Protein AF-0000000085035186 (afdb_homodimer)

Secondary structure (DSSP, 8-state):
----S-------BGGGTSB-SPPEEETTSBHHHHHHHHHHHT-SEEEEE-TTS-EEEEEEHHHHHHHHHTT-TTS--BGGGTSEES---B-TTSBHHHHHHHHHHHT-SEEEEE-TTS-EEEEEEHHHHHHHHHHHHHHHHT--/------------BGGGTSB-SPPEEETTSBHHHHHHHHHHHT-SEEEEE-TTS-EEEEEEHHHHHHHHHTT-TTS--BGGGTSEES---B-TTSBHHHHHHHHHHHT-SEEEEE-TTS-EEEEEEHHHHHHHHHHHHHHHHT--

Organism: Korarchaeum cryptofilum (strain OPF8) (NCBI:txid374847)

pLDDT: mean 90.48, std 15.94, range [28.56, 98.94]

Structure (mmCIF, N/CA/C/O backbone):
data_AF-0000000085035186-model_v1
#
loop_
_entity.id
_entity.type
_entity.pdbx_description
1 polymer 'Signal-transduction protein with CBS domains'
#
loop_
_atom_site.group_PDB
_atom_site.id
_atom_site.type_symbol
_atom_site.label_atom_id
_atom_site.label_alt_id
_atom_site.label_comp_id
_atom_site.label_asym_id
_atom_site.label_entity_id
_atom_site.label_seq_id
_atom_site.pdbx_PDB_ins_code
_atom_site.Cartn_x
_atom_site.Cartn_y
_atom_site.Cartn_z
_atom_site.occupancy
_atom_site.B_iso_or_equiv
_atom_site.auth_seq_id
_atom_site.auth_comp_id
_atom_site.auth_asym_id
_atom_site.auth_atom_id
_atom_site.pdbx_PDB_model_num
ATOM 1 N N . MET A 1 1 ? 17.938 39.938 29.812 1 28.88 1 MET A N 1
ATOM 2 C CA . MET A 1 1 ? 18.422 39.469 28.516 1 28.88 1 MET A CA 1
ATOM 3 C C . MET A 1 1 ? 17.531 38.344 27.969 1 28.88 1 MET A C 1
ATOM 5 O O . MET A 1 1 ? 17.391 37.312 28.609 1 28.88 1 MET A O 1
ATOM 9 N N . ALA A 1 2 ? 16.375 38.562 27.297 1 31.67 2 ALA A N 1
ATOM 10 C CA . ALA A 1 2 ? 15.133 37.875 26.922 1 31.67 2 ALA A CA 1
ATOM 11 C C . ALA A 1 2 ? 15.398 36.719 25.984 1 31.67 2 ALA A C 1
ATOM 13 O O . ALA A 1 2 ? 15.789 36.906 24.828 1 31.67 2 ALA A O 1
ATOM 14 N N . PHE A 1 3 ? 16.062 35.562 26.438 1 36.62 3 PHE A N 1
ATOM 15 C CA . PHE A 1 3 ? 16.297 34.25 25.844 1 36.62 3 PHE A CA 1
ATOM 16 C C . PHE A 1 3 ? 15.055 33.781 25.078 1 36.62 3 PHE A C 1
ATOM 18 O O . PHE A 1 3 ? 14.227 33.031 25.625 1 36.62 3 PHE A O 1
ATOM 25 N N . ALA A 1 4 ? 14.242 34.625 24.578 1 32.56 4 ALA A N 1
ATOM 26 C CA . ALA A 1 4 ? 12.969 34.469 23.891 1 32.56 4 ALA A CA 1
ATOM 27 C C . ALA A 1 4 ? 13 33.281 22.922 1 32.56 4 ALA A C 1
ATOM 29 O O . ALA A 1 4 ? 11.961 32.688 22.641 1 32.56 4 ALA A O 1
ATOM 30 N N . LYS A 1 5 ? 13.945 33.25 21.969 1 39 5 LYS A N 1
ATOM 31 C CA . LYS A 1 5 ? 13.406 32.844 20.672 1 39 5 LYS A CA 1
ATOM 32 C C . LYS A 1 5 ? 12.695 31.516 20.766 1 39 5 LYS A C 1
ATOM 34 O O . LYS A 1 5 ? 11.523 31.391 20.422 1 39 5 LYS A O 1
ATOM 39 N N . LYS A 1 6 ? 13.219 30.391 19.656 1 42.09 6 LYS A N 1
ATOM 40 C CA . LYS A 1 6 ? 13.297 29.406 18.594 1 42.09 6 LYS A CA 1
ATOM 41 C C . LYS A 1 6 ? 13.219 27.984 19.141 1 42.09 6 LYS A C 1
ATOM 43 O O . LYS A 1 6 ? 14.25 27.359 19.406 1 42.09 6 LYS A O 1
ATOM 48 N N . LYS A 1 7 ? 12.672 27.547 19.969 1 43.38 7 LYS A N 1
ATOM 49 C CA . LYS A 1 7 ? 12.617 26.125 20.328 1 43.38 7 LYS A CA 1
ATOM 50 C C . LYS A 1 7 ? 12.516 25.25 19.094 1 43.38 7 LYS A C 1
ATOM 52 O O . LYS A 1 7 ? 11.414 25 18.578 1 43.38 7 LYS A O 1
ATOM 57 N N . ARG A 1 8 ? 13.445 25.172 18.031 1 46.75 8 ARG A N 1
ATOM 58 C CA . ARG A 1 8 ? 13.703 24.484 16.766 1 46.75 8 ARG A CA 1
ATOM 59 C C . ARG A 1 8 ? 13.5 22.984 16.906 1 46.75 8 ARG A C 1
ATOM 61 O O . ARG A 1 8 ? 14.391 22.281 17.391 1 46.75 8 ARG A O 1
ATOM 68 N N . GLU A 1 9 ? 12.477 22.484 17.5 1 51.81 9 GLU A N 1
ATOM 69 C CA . GLU A 1 9 ? 12.227 21.047 17.609 1 51.81 9 GLU A CA 1
ATOM 70 C C . GLU A 1 9 ? 12.797 20.297 16.406 1 51.81 9 GLU A C 1
ATOM 72 O O . GLU A 1 9 ? 12.672 20.75 15.266 1 51.81 9 GLU A O 1
ATOM 77 N N . LEU A 1 10 ? 14.094 19.734 16.656 1 57.22 10 LEU A N 1
ATOM 78 C CA . LEU A 1 10 ? 14.75 18.906 15.648 1 57.22 10 LEU A CA 1
ATOM 79 C C . LEU A 1 10 ? 13.719 18.219 14.758 1 57.22 10 LEU A C 1
ATOM 81 O O . LEU A 1 10 ? 12.805 17.562 15.258 1 57.22 10 LEU A O 1
ATOM 85 N N . PRO A 1 11 ? 13.734 18.703 13.461 1 75.5 11 PRO A N 1
ATOM 86 C CA . PRO A 1 11 ? 12.805 18.062 12.531 1 75.5 11 PRO A CA 1
ATOM 87 C C . PRO A 1 11 ? 12.781 16.547 12.68 1 75.5 11 PRO A C 1
ATOM 89 O O . PRO A 1 11 ? 13.805 15.938 13 1 75.5 11 PRO A O 1
ATOM 92 N N . LEU A 1 12 ? 11.68 15.898 12.922 1 87.88 12 LEU A N 1
ATOM 93 C CA . LEU A 1 12 ? 11.523 14.445 12.898 1 87.88 12 LEU A CA 1
ATOM 94 C C . LEU A 1 12 ? 12.328 13.836 11.758 1 87.88 12 LEU A C 1
ATOM 96 O O . LEU A 1 12 ? 12.289 14.328 10.625 1 87.88 12 LEU A O 1
ATOM 100 N N . ARG A 1 13 ? 13.266 12.969 12.164 1 94.31 13 ARG A N 1
ATOM 101 C CA . ARG A 1 13 ? 14.109 12.32 11.164 1 94.31 13 ARG A CA 1
ATOM 102 C C . ARG A 1 13 ? 13.539 10.961 10.766 1 94.31 13 ARG A C 1
ATOM 104 O O . ARG A 1 13 ? 12.703 10.398 11.477 1 94.31 13 ARG A O 1
ATOM 111 N N . VAL A 1 14 ? 14.055 10.422 9.625 1 96.94 14 VAL A N 1
ATOM 112 C CA . VAL A 1 14 ? 13.625 9.141 9.078 1 96.94 14 VAL A CA 1
ATOM 113 C C . VAL A 1 14 ? 13.852 8.039 10.109 1 96.94 14 VAL A C 1
ATOM 115 O O . VAL A 1 14 ? 12.977 7.207 10.344 1 96.94 14 VAL A O 1
ATOM 118 N N . GLU A 1 15 ? 14.945 8.117 10.789 1 96.75 15 GLU A N 1
ATOM 119 C CA . GLU A 1 15 ? 15.281 7.062 11.742 1 96.75 15 GLU A CA 1
ATOM 120 C C . GLU A 1 15 ? 14.328 7.062 12.938 1 96.75 15 GLU A C 1
ATOM 122 O O . GLU A 1 15 ? 14.219 6.066 13.648 1 96.75 15 GLU A O 1
ATOM 127 N N . ASP A 1 16 ? 13.641 8.195 13.18 1 93.88 16 ASP A N 1
ATOM 128 C CA . ASP A 1 16 ? 12.711 8.305 14.297 1 93.88 16 ASP A CA 1
ATOM 129 C C . ASP A 1 16 ? 11.414 7.555 14 1 93.88 16 ASP A C 1
ATOM 131 O O . ASP A 1 16 ? 10.641 7.254 14.914 1 93.88 16 ASP A O 1
ATOM 135 N N . VAL A 1 17 ? 11.164 7.203 12.648 1 94.38 17 VAL A N 1
ATOM 136 C CA . VAL A 1 17 ? 9.82 6.75 12.289 1 94.38 17 VAL A CA 1
ATOM 137 C C . VAL A 1 17 ? 9.914 5.461 11.477 1 94.38 17 VAL A C 1
ATOM 139 O O . VAL A 1 17 ? 8.945 4.699 11.391 1 94.38 17 VAL A O 1
ATOM 142 N N . MET A 1 18 ? 11.039 5.207 10.898 1 96.75 18 MET A N 1
ATOM 143 C CA . MET A 1 18 ? 11.188 4.082 9.977 1 96.75 18 MET A CA 1
ATOM 144 C C . MET A 1 18 ? 10.977 2.758 10.703 1 96.75 18 MET A C 1
ATOM 146 O O . MET A 1 18 ? 11.102 2.688 11.93 1 96.75 18 MET A O 1
ATOM 150 N N . THR A 1 19 ? 10.586 1.748 9.961 1 96.88 19 THR A N 1
ATOM 151 C CA . THR A 1 19 ? 10.609 0.373 10.445 1 96.88 19 THR A CA 1
ATOM 152 C C . THR A 1 19 ? 12.031 -0.188 10.398 1 96.88 19 THR A C 1
ATOM 154 O O . THR A 1 19 ? 12.727 -0.05 9.391 1 96.88 19 THR A O 1
ATOM 157 N N . THR A 1 20 ? 12.484 -0.688 11.438 1 97.31 20 THR A N 1
ATOM 158 C CA . THR A 1 20 ? 13.812 -1.278 11.562 1 97.31 20 THR A CA 1
ATOM 159 C C . THR A 1 20 ? 13.781 -2.488 12.492 1 97.31 20 THR A C 1
ATOM 161 O O . THR A 1 20 ? 12.945 -2.559 13.398 1 97.31 20 THR A O 1
ATOM 164 N N . PRO A 1 21 ? 14.617 -3.555 12.25 1 97.75 21 PRO A N 1
ATOM 165 C CA . PRO A 1 21 ? 15.609 -3.641 11.172 1 97.75 21 PRO A CA 1
ATOM 166 C C . PRO A 1 21 ? 14.984 -3.936 9.812 1 97.75 21 PRO A C 1
ATOM 168 O O . PRO A 1 21 ? 13.82 -4.352 9.742 1 97.75 21 PRO A O 1
ATOM 171 N N . ALA A 1 22 ? 15.742 -3.66 8.773 1 98 22 ALA A N 1
ATOM 172 C CA . ALA A 1 22 ? 15.289 -3.973 7.418 1 98 22 ALA A CA 1
ATOM 173 C C . ALA A 1 22 ? 15.133 -5.477 7.227 1 98 22 ALA A C 1
ATOM 175 O O . ALA A 1 22 ? 15.953 -6.262 7.699 1 98 22 ALA A O 1
ATOM 176 N N . VAL A 1 23 ? 14.094 -5.883 6.621 1 98.81 23 VAL A N 1
ATOM 177 C CA . VAL A 1 23 ? 13.945 -7.266 6.176 1 98.81 23 VAL A CA 1
ATOM 178 C C . VAL A 1 23 ? 14.477 -7.414 4.75 1 98.81 23 VAL A C 1
ATOM 180 O O . VAL A 1 23 ? 14.062 -6.68 3.85 1 98.81 23 VAL A O 1
ATOM 183 N N . THR A 1 24 ? 15.391 -8.352 4.59 1 98.88 24 THR A N 1
ATOM 184 C CA . THR A 1 24 ? 16.062 -8.469 3.301 1 98.88 24 THR A CA 1
ATOM 185 C C . THR A 1 24 ? 15.922 -9.883 2.746 1 98.88 24 THR A C 1
ATOM 187 O O . THR A 1 24 ? 15.531 -10.805 3.469 1 98.88 24 THR A O 1
ATOM 190 N N . ILE A 1 25 ? 16.25 -10.016 1.496 1 98.88 25 ILE A N 1
ATOM 191 C CA . ILE A 1 25 ? 16.234 -11.305 0.8 1 98.88 25 ILE A CA 1
ATOM 192 C C . ILE A 1 25 ? 17.312 -11.305 -0.283 1 98.88 25 ILE A C 1
ATOM 194 O O . ILE A 1 25 ? 17.719 -10.242 -0.774 1 98.88 25 ILE A O 1
ATOM 198 N N . LYS A 1 26 ? 17.781 -12.453 -0.588 1 98.69 26 LYS A N 1
ATOM 199 C CA . LYS A 1 26 ? 18.781 -12.578 -1.64 1 98.69 26 LYS A CA 1
ATOM 200 C C . LYS A 1 26 ? 18.141 -12.547 -3.021 1 98.69 26 LYS A C 1
ATOM 202 O O . LYS A 1 26 ? 16.969 -12.914 -3.176 1 98.69 26 LYS A O 1
ATOM 207 N N . MET A 1 27 ? 18.938 -12.211 -4.027 1 97.19 27 MET A N 1
ATOM 208 C CA . MET A 1 27 ? 18.438 -11.938 -5.371 1 97.19 27 MET A CA 1
ATOM 209 C C . MET A 1 27 ? 17.891 -13.203 -6.023 1 97.19 27 MET A C 1
ATOM 211 O O . MET A 1 27 ? 17.047 -13.141 -6.906 1 97.19 27 MET A O 1
ATOM 215 N N . ASP A 1 28 ? 18.312 -14.375 -5.547 1 97.44 28 ASP A N 1
ATOM 216 C CA . ASP A 1 28 ? 17.953 -15.625 -6.215 1 97.44 28 ASP A CA 1
ATOM 217 C C . ASP A 1 28 ? 16.75 -16.281 -5.547 1 97.44 28 ASP A C 1
ATOM 219 O O . ASP A 1 28 ? 16.203 -17.25 -6.062 1 97.44 28 ASP A O 1
ATOM 223 N N . ALA A 1 29 ? 16.375 -15.75 -4.434 1 97.94 29 ALA A N 1
ATOM 224 C CA . ALA A 1 29 ? 15.156 -16.266 -3.805 1 97.94 29 ALA A CA 1
ATOM 225 C C . ALA A 1 29 ? 13.961 -16.141 -4.738 1 97.94 29 ALA A C 1
ATOM 227 O O . ALA A 1 29 ? 13.945 -15.297 -5.637 1 97.94 29 ALA A O 1
ATOM 228 N N . SER A 1 30 ? 12.992 -16.984 -4.551 1 98 30 SER A N 1
ATOM 229 C CA . SER A 1 30 ? 11.828 -16.969 -5.43 1 98 30 SER A CA 1
ATOM 230 C C . SER A 1 30 ? 10.82 -15.906 -4.984 1 98 30 SER A C 1
ATOM 232 O O . SER A 1 30 ? 10.812 -15.492 -3.824 1 98 30 SER A O 1
ATOM 234 N N . VAL A 1 31 ? 9.984 -15.555 -5.887 1 97.81 31 VAL A N 1
ATOM 235 C CA . VAL A 1 31 ? 8.891 -14.633 -5.621 1 97.81 31 VAL A CA 1
ATOM 236 C C . VAL A 1 31 ? 8 -15.188 -4.512 1 97.81 31 VAL A C 1
ATOM 238 O O . VAL A 1 31 ? 7.543 -14.438 -3.643 1 97.81 31 VAL A O 1
ATOM 241 N N . GLU A 1 32 ? 7.781 -16.5 -4.488 1 97.31 32 GLU A N 1
ATOM 242 C CA . GLU A 1 32 ? 6.957 -17.141 -3.459 1 97.31 32 GLU A CA 1
ATOM 243 C C . GLU A 1 32 ? 7.609 -17.031 -2.084 1 97.31 32 GLU A C 1
ATOM 245 O O . GLU A 1 32 ? 6.93 -16.797 -1.084 1 97.31 32 GLU A O 1
ATOM 250 N N . GLU A 1 33 ? 8.898 -17.25 -2.061 1 98.12 33 GLU A N 1
ATOM 251 C CA . GLU A 1 33 ? 9.617 -17.094 -0.803 1 98.12 33 GLU A CA 1
ATOM 252 C C . GLU A 1 33 ? 9.484 -15.664 -0.27 1 98.12 33 GLU A C 1
ATOM 254 O O . GLU A 1 33 ? 9.281 -15.461 0.929 1 98.12 33 GLU A O 1
ATOM 259 N N . ALA A 1 34 ? 9.641 -14.727 -1.178 1 98.69 34 ALA A N 1
ATOM 260 C CA . ALA A 1 34 ? 9.469 -13.336 -0.789 1 98.69 34 ALA A CA 1
ATOM 261 C C . ALA A 1 34 ? 8.07 -13.094 -0.226 1 98.69 34 ALA A C 1
ATOM 263 O O . ALA A 1 34 ? 7.922 -12.484 0.835 1 98.69 34 ALA A O 1
ATOM 264 N N . ALA A 1 35 ? 7.066 -13.57 -0.93 1 98.56 35 ALA A N 1
ATOM 265 C CA . ALA A 1 35 ? 5.684 -13.406 -0.484 1 98.56 35 ALA A CA 1
ATOM 266 C C . ALA A 1 35 ? 5.484 -14.008 0.904 1 98.56 35 ALA A C 1
ATOM 268 O O . ALA A 1 35 ? 4.801 -13.422 1.748 1 98.56 35 ALA A O 1
ATOM 269 N N . LYS A 1 36 ? 6.055 -15.148 1.134 1 98.62 36 LYS A N 1
ATOM 270 C CA . LYS A 1 36 ? 5.934 -15.828 2.42 1 98.62 36 LYS A CA 1
ATOM 271 C C . LYS A 1 36 ? 6.547 -15 3.543 1 98.62 36 LYS A C 1
ATOM 273 O O . LYS A 1 36 ? 5.926 -14.797 4.59 1 98.62 36 LYS A O 1
ATOM 278 N N . ILE A 1 37 ? 7.738 -14.523 3.342 1 98.81 37 ILE A N 1
ATOM 279 C CA . ILE A 1 37 ? 8.406 -13.695 4.34 1 98.81 37 ILE A CA 1
ATOM 280 C C . ILE A 1 37 ? 7.594 -12.43 4.598 1 98.81 37 ILE A C 1
ATOM 282 O O . ILE A 1 37 ? 7.363 -12.055 5.75 1 98.81 37 ILE A O 1
ATOM 286 N N . MET A 1 38 ? 7.191 -11.797 3.521 1 98.75 38 MET A N 1
ATOM 287 C CA . MET A 1 38 ? 6.434 -10.547 3.629 1 98.75 38 MET A CA 1
ATOM 288 C C . MET A 1 38 ? 5.121 -10.773 4.375 1 98.75 38 MET A C 1
ATOM 290 O O . MET A 1 38 ? 4.723 -9.945 5.199 1 98.75 38 MET A O 1
ATOM 294 N N . ASP A 1 39 ? 4.48 -11.828 4.109 1 98.56 39 ASP A N 1
ATOM 295 C CA . ASP A 1 39 ? 3.225 -12.141 4.785 1 98.56 39 ASP A CA 1
ATOM 296 C C . ASP A 1 39 ? 3.455 -12.43 6.266 1 98.56 39 ASP A C 1
ATOM 298 O O . ASP A 1 39 ? 2.738 -11.906 7.125 1 98.56 39 ASP A O 1
ATOM 302 N N . GLU A 1 40 ? 4.453 -13.25 6.566 1 98.38 40 GLU A N 1
ATOM 303 C CA . GLU A 1 40 ? 4.781 -13.625 7.938 1 98.38 40 GLU A CA 1
ATOM 304 C C . GLU A 1 40 ? 5.152 -12.406 8.773 1 98.38 40 GLU A C 1
ATOM 306 O O . GLU A 1 40 ? 4.781 -12.312 9.945 1 98.38 40 GLU A O 1
ATOM 311 N N . LYS A 1 41 ? 5.801 -11.492 8.188 1 98.12 41 LYS A N 1
ATOM 312 C CA . LYS A 1 41 ? 6.301 -10.336 8.914 1 98.12 41 LYS A CA 1
ATOM 313 C C . LYS A 1 41 ? 5.348 -9.148 8.789 1 98.12 41 LYS A C 1
ATOM 315 O O . LYS A 1 41 ? 5.578 -8.094 9.375 1 98.12 41 LYS A O 1
ATOM 320 N N . ARG A 1 42 ? 4.305 -9.289 7.941 1 97 42 ARG A N 1
ATOM 321 C CA . ARG A 1 42 ? 3.283 -8.273 7.727 1 97 42 ARG A CA 1
ATOM 322 C C . ARG A 1 42 ? 3.898 -6.992 7.172 1 97 42 ARG A C 1
ATOM 324 O O . ARG A 1 42 ? 3.641 -5.898 7.684 1 97 42 ARG A O 1
ATOM 331 N N . ILE A 1 43 ? 4.727 -7.211 6.176 1 97.62 43 ILE A N 1
ATOM 332 C CA . ILE A 1 43 ? 5.332 -6.066 5.5 1 97.62 43 ILE A CA 1
ATOM 333 C C . ILE A 1 43 ? 4.941 -6.074 4.023 1 97.62 43 ILE A C 1
ATOM 335 O O . ILE A 1 43 ? 4.699 -7.137 3.443 1 97.62 43 ILE A O 1
ATOM 339 N N . SER A 1 44 ? 4.922 -4.879 3.412 1 97.88 44 SER A N 1
ATOM 340 C CA . SER A 1 44 ? 4.445 -4.75 2.039 1 97.88 44 SER A CA 1
ATOM 341 C C . SER A 1 44 ? 5.609 -4.594 1.063 1 97.88 44 SER A C 1
ATOM 343 O O . SER A 1 44 ? 5.398 -4.359 -0.129 1 97.88 44 SER A O 1
ATOM 345 N N . SER A 1 45 ? 6.805 -4.648 1.577 1 98.69 45 SER A N 1
ATOM 346 C CA . SER A 1 45 ? 8 -4.637 0.742 1 98.69 45 SER A CA 1
ATOM 347 C C . SER A 1 45 ? 9.141 -5.41 1.396 1 98.69 45 SER A C 1
ATOM 349 O O . SER A 1 45 ? 9.188 -5.543 2.621 1 98.69 45 SER A O 1
ATOM 351 N N . ILE A 1 46 ? 10.023 -5.898 0.568 1 98.88 46 ILE A N 1
ATOM 352 C CA . ILE A 1 46 ? 11.234 -6.559 1.042 1 98.88 46 ILE A CA 1
ATOM 353 C C . ILE A 1 46 ? 12.43 -6.098 0.211 1 98.88 46 ILE A C 1
ATOM 355 O O . ILE A 1 46 ? 12.305 -5.879 -0.997 1 98.88 46 ILE A O 1
ATOM 359 N N . LEU A 1 47 ? 13.516 -5.895 0.897 1 98.94 47 LEU A N 1
ATOM 360 C CA . LEU A 1 47 ? 14.703 -5.352 0.241 1 98.94 47 LEU A CA 1
ATOM 361 C C . LEU A 1 47 ? 15.609 -6.469 -0.26 1 98.94 47 LEU A C 1
ATOM 363 O O . LEU A 1 47 ? 15.828 -7.457 0.442 1 98.94 47 LEU A O 1
ATOM 367 N N . VAL A 1 48 ? 16.094 -6.34 -1.452 1 98.94 48 VAL A N 1
ATOM 368 C CA . VAL A 1 48 ? 16.969 -7.328 -2.068 1 98.94 48 VAL A CA 1
ATOM 369 C C . VAL A 1 48 ? 18.422 -6.883 -1.939 1 98.94 48 VAL A C 1
ATOM 371 O O . VAL A 1 48 ? 18.766 -5.75 -2.279 1 98.94 48 VAL A O 1
ATOM 374 N N . VAL A 1 49 ? 19.234 -7.758 -1.458 1 98.88 49 VAL A N 1
ATOM 375 C CA . VAL A 1 49 ? 20.625 -7.398 -1.216 1 98.88 49 VAL A CA 1
ATOM 376 C C . VAL A 1 49 ? 21.547 -8.375 -1.944 1 98.88 49 VAL A C 1
ATOM 378 O O . VAL A 1 49 ? 21.156 -9.5 -2.25 1 98.88 49 VAL A O 1
ATOM 381 N N . ASP A 1 50 ? 22.688 -7.926 -2.223 1 98.31 50 ASP A N 1
ATOM 382 C CA . ASP A 1 50 ? 23.688 -8.805 -2.816 1 98.31 50 ASP A CA 1
ATOM 383 C C . ASP A 1 50 ? 24.453 -9.57 -1.739 1 98.31 50 ASP A C 1
ATOM 385 O O . ASP A 1 50 ? 24.062 -9.57 -0.572 1 98.31 50 ASP A O 1
ATOM 389 N N . ASN A 1 51 ? 25.469 -10.242 -2.133 1 97.69 51 ASN A N 1
ATOM 390 C CA . ASN A 1 51 ? 26.219 -11.109 -1.232 1 97.69 51 ASN A CA 1
ATOM 391 C C . ASN A 1 51 ? 26.969 -10.312 -0.169 1 97.69 51 ASN A C 1
ATOM 393 O O . ASN A 1 51 ? 27.375 -10.859 0.853 1 97.69 51 ASN A O 1
ATOM 397 N N . ASN A 1 52 ? 27.141 -9.016 -0.354 1 97.94 52 ASN A N 1
ATOM 398 C CA . ASN A 1 52 ? 27.844 -8.164 0.602 1 97.94 52 ASN A CA 1
ATOM 399 C C . ASN A 1 52 ? 26.859 -7.398 1.487 1 97.94 52 ASN A C 1
ATOM 401 O O . ASN A 1 52 ? 27.266 -6.523 2.254 1 97.94 52 ASN A O 1
ATOM 405 N N . GLY A 1 53 ? 25.609 -7.645 1.303 1 98.25 53 GLY A N 1
ATOM 406 C CA . GLY A 1 53 ? 24.594 -6.996 2.119 1 98.25 53 GLY A CA 1
ATOM 407 C C . GLY A 1 53 ? 24.203 -5.621 1.609 1 98.25 53 GLY A C 1
ATOM 408 O O . GLY A 1 53 ? 23.531 -4.863 2.311 1 98.25 53 GLY A O 1
ATOM 409 N N . LYS A 1 54 ? 24.641 -5.332 0.385 1 98.75 54 LYS A N 1
ATOM 410 C CA . LYS A 1 54 ? 24.297 -4.035 -0.198 1 98.75 54 LYS A CA 1
ATOM 411 C C . LYS A 1 54 ? 22.953 -4.09 -0.923 1 98.75 54 LYS A C 1
ATOM 413 O O . LYS A 1 54 ? 22.641 -5.086 -1.579 1 98.75 54 LYS A O 1
ATOM 418 N N . LEU A 1 55 ? 22.297 -2.996 -0.863 1 98.94 55 LEU A N 1
ATOM 419 C CA . LEU A 1 55 ? 20.969 -2.91 -1.487 1 98.94 55 LEU A CA 1
ATOM 420 C C . LEU A 1 55 ? 21.094 -2.934 -3.008 1 98.94 55 LEU A C 1
ATOM 422 O O . LEU A 1 55 ? 21.828 -2.133 -3.59 1 98.94 55 LEU A O 1
ATOM 426 N N . VAL A 1 56 ? 20.297 -3.842 -3.617 1 98.81 56 VAL A N 1
ATOM 427 C CA . VAL A 1 56 ? 20.344 -3.887 -5.074 1 98.81 56 VAL A CA 1
ATOM 428 C C . VAL A 1 56 ? 18.938 -3.787 -5.641 1 98.81 56 VAL A C 1
ATOM 430 O O . VAL A 1 56 ? 18.75 -3.57 -6.84 1 98.81 56 VAL A O 1
ATOM 433 N N . GLY A 1 57 ? 17.906 -3.963 -4.848 1 98.88 57 GLY A N 1
ATOM 434 C CA . GLY A 1 57 ? 16.547 -3.895 -5.344 1 98.88 57 GLY A CA 1
ATOM 435 C C . GLY A 1 57 ? 15.508 -3.848 -4.234 1 98.88 57 GLY A C 1
ATOM 436 O O . GLY A 1 57 ? 15.852 -3.928 -3.055 1 98.88 57 GLY A O 1
ATOM 437 N N . ILE A 1 58 ? 14.312 -3.701 -4.598 1 98.94 58 ILE A N 1
ATOM 438 C CA . ILE A 1 58 ? 13.164 -3.775 -3.705 1 98.94 58 ILE A CA 1
ATOM 439 C C . ILE A 1 58 ? 12.016 -4.508 -4.402 1 98.94 58 ILE A C 1
ATOM 441 O O . ILE A 1 58 ? 11.812 -4.355 -5.609 1 98.94 58 ILE A O 1
ATOM 445 N N . PHE A 1 59 ? 11.383 -5.379 -3.721 1 98.88 59 PHE A N 1
ATOM 446 C CA . PHE A 1 59 ? 10.195 -6.098 -4.16 1 98.88 59 PHE A CA 1
ATOM 447 C C . PHE A 1 59 ? 8.992 -5.742 -3.291 1 98.88 59 PHE A C 1
ATOM 449 O O . PHE A 1 59 ? 9.07 -5.816 -2.062 1 98.88 59 PHE A O 1
ATOM 456 N N . THR A 1 60 ? 7.863 -5.262 -3.947 1 98.56 60 THR A N 1
ATOM 457 C CA . THR A 1 60 ? 6.723 -4.73 -3.207 1 98.56 60 THR A CA 1
ATOM 458 C C . THR A 1 60 ? 5.457 -5.516 -3.527 1 98.56 60 THR A C 1
ATOM 460 O O . THR A 1 60 ? 5.457 -6.375 -4.414 1 98.56 60 THR A O 1
ATOM 463 N N . ASP A 1 61 ? 4.402 -5.172 -2.783 1 98.38 61 ASP A N 1
ATOM 464 C CA . ASP A 1 61 ? 3.088 -5.727 -3.086 1 98.38 61 ASP A CA 1
ATOM 465 C C . ASP A 1 61 ? 2.676 -5.414 -4.523 1 98.38 61 ASP A C 1
ATOM 467 O O . ASP A 1 61 ? 1.999 -6.219 -5.168 1 98.38 61 ASP A O 1
ATOM 471 N N . ARG A 1 62 ? 3.051 -4.305 -5.043 1 98 62 ARG A N 1
ATOM 472 C CA . ARG A 1 62 ? 2.768 -3.973 -6.438 1 98 62 ARG A CA 1
ATOM 473 C C . ARG A 1 62 ? 3.432 -4.965 -7.383 1 98 62 ARG A C 1
ATOM 475 O O . ARG A 1 62 ? 2.816 -5.414 -8.352 1 98 62 ARG A O 1
ATOM 482 N N . ASP A 1 63 ? 4.656 -5.273 -7.133 1 98.31 63 ASP A N 1
ATOM 483 C CA . ASP A 1 63 ? 5.371 -6.258 -7.938 1 98.31 63 ASP A CA 1
ATOM 484 C C . ASP A 1 63 ? 4.699 -7.629 -7.855 1 98.31 63 ASP A C 1
ATOM 486 O O . ASP A 1 63 ? 4.598 -8.336 -8.859 1 98.31 63 ASP A O 1
ATOM 490 N N . LEU A 1 64 ? 4.332 -7.957 -6.668 1 98.5 64 LEU A N 1
ATOM 491 C CA . LEU A 1 64 ? 3.639 -9.227 -6.469 1 98.5 64 LEU A CA 1
ATOM 492 C C . LEU A 1 64 ? 2.32 -9.25 -7.234 1 98.5 64 LEU A C 1
ATOM 494 O O . LEU A 1 64 ? 1.96 -10.273 -7.824 1 98.5 64 LEU A O 1
ATOM 498 N N . ARG A 1 65 ? 1.587 -8.156 -7.195 1 98.44 65 ARG A N 1
ATOM 499 C CA . ARG A 1 65 ? 0.356 -8.039 -7.969 1 98.44 65 ARG A CA 1
ATOM 500 C C . ARG A 1 65 ? 0.622 -8.266 -9.453 1 98.44 65 ARG A C 1
ATOM 502 O O . ARG A 1 65 ? -0.112 -9 -10.117 1 98.44 65 ARG A O 1
ATOM 509 N N . PHE A 1 66 ? 1.673 -7.664 -9.945 1 98.31 66 PHE A N 1
ATOM 510 C CA . PHE A 1 66 ? 2.074 -7.871 -11.336 1 98.31 66 PHE A CA 1
ATOM 511 C C . PHE A 1 66 ? 2.34 -9.344 -11.609 1 98.31 66 PHE A C 1
ATOM 513 O O . PHE A 1 66 ? 1.867 -9.891 -12.609 1 98.31 66 PHE A O 1
ATOM 520 N N . ALA A 1 67 ? 3.088 -9.961 -10.734 1 98.06 67 ALA A N 1
ATOM 521 C CA . ALA A 1 67 ? 3.416 -11.375 -10.891 1 98.06 67 ALA A CA 1
ATOM 522 C C . ALA A 1 67 ? 2.15 -12.227 -10.938 1 98.06 67 ALA A C 1
ATOM 524 O O . ALA A 1 67 ? 2.016 -13.102 -11.797 1 98.06 67 ALA A O 1
ATOM 525 N N . ALA A 1 68 ? 1.242 -12 -10.008 1 97.5 68 ALA A N 1
ATOM 526 C CA . ALA A 1 68 ? -0.004 -12.758 -9.938 1 97.5 68 ALA A CA 1
ATOM 527 C C . ALA A 1 68 ? -0.863 -12.523 -11.172 1 97.5 68 ALA A C 1
ATOM 529 O O . ALA A 1 68 ? -1.417 -13.469 -11.742 1 97.5 68 ALA A O 1
ATOM 530 N N . ALA A 1 69 ? -0.943 -11.312 -11.664 1 97.5 69 ALA A N 1
ATOM 531 C CA . ALA A 1 69 ? -1.757 -10.93 -12.812 1 97.5 69 ALA A CA 1
ATOM 532 C C . ALA A 1 69 ? -1.24 -11.586 -14.094 1 97.5 69 ALA A C 1
ATOM 534 O O . ALA A 1 69 ? -2.008 -11.836 -15.023 1 97.5 69 ALA A O 1
ATOM 535 N N . ASN A 1 70 ? 0.043 -11.859 -14.094 1 96.56 70 ASN A N 1
ATOM 536 C CA . ASN A 1 70 ? 0.662 -12.328 -15.336 1 96.56 70 ASN A CA 1
ATOM 537 C C . ASN A 1 70 ? 1.093 -13.789 -15.227 1 96.56 70 ASN A C 1
ATOM 539 O O . ASN A 1 70 ? 1.938 -14.25 -15.992 1 96.56 70 ASN A O 1
ATOM 543 N N . GLY A 1 71 ? 0.602 -14.469 -14.273 1 94.75 71 GLY A N 1
ATOM 544 C CA . GLY A 1 71 ? 0.808 -15.898 -14.164 1 94.75 71 GLY A CA 1
ATOM 545 C C . GLY A 1 71 ? 2.238 -16.266 -13.82 1 94.75 71 GLY A C 1
ATOM 546 O O . GLY A 1 71 ? 2.758 -17.281 -14.312 1 94.75 71 GLY A O 1
ATOM 547 N N . 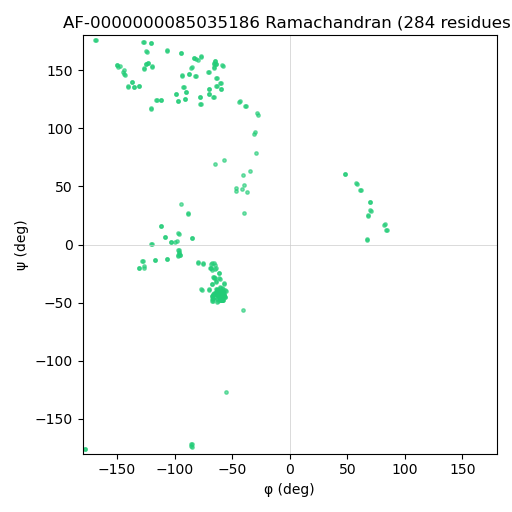LYS A 1 72 ? 2.875 -15.469 -12.984 1 95.06 72 LYS A N 1
ATOM 548 C CA . LYS A 1 72 ? 4.285 -15.688 -12.688 1 95.06 72 LYS A CA 1
ATOM 549 C C . LYS A 1 72 ? 4.469 -16.219 -11.273 1 95.06 72 LYS A C 1
ATOM 551 O O . LYS A 1 72 ? 5.598 -16.344 -10.789 1 95.06 72 LYS A O 1
ATOM 556 N N . ILE A 1 73 ? 3.434 -16.516 -10.609 1 95.19 73 ILE A N 1
ATOM 557 C CA . ILE A 1 73 ? 3.502 -17.078 -9.266 1 95.19 73 ILE A CA 1
ATOM 558 C C . ILE A 1 73 ? 3.453 -18.609 -9.336 1 95.19 73 ILE A C 1
ATOM 560 O O . ILE A 1 73 ? 2.699 -19.172 -10.133 1 95.19 73 ILE A O 1
ATOM 564 N N . GLY A 1 74 ? 4.172 -19.266 -8.438 1 90.38 74 GLY A N 1
ATOM 565 C CA . GLY A 1 74 ? 4.203 -20.719 -8.383 1 90.38 74 GLY A CA 1
ATOM 566 C C . GLY A 1 74 ? 5.18 -21.328 -9.375 1 90.38 74 GLY A C 1
ATOM 567 O O . GLY A 1 74 ? 5.109 -22.531 -9.664 1 90.38 74 GLY A O 1
ATOM 568 N N . LYS A 1 75 ? 6.082 -20.594 -9.891 1 92.31 75 LYS A N 1
ATOM 569 C CA . LYS A 1 75 ? 6.992 -21.062 -10.93 1 92.31 75 LYS A CA 1
ATOM 570 C C . LYS A 1 75 ? 8.445 -20.969 -10.469 1 92.31 75 LYS A C 1
ATOM 572 O O . LYS A 1 75 ? 9.367 -21.25 -11.234 1 92.31 75 LYS A O 1
ATOM 577 N N . GLY A 1 76 ? 8.641 -20.516 -9.289 1 94.69 76 GLY A N 1
ATOM 578 C CA . GLY A 1 76 ? 10 -20.391 -8.766 1 94.69 76 GLY A CA 1
ATOM 579 C C . GLY A 1 76 ? 10.797 -19.297 -9.445 1 94.69 76 GLY A C 1
ATOM 580 O O . GLY A 1 76 ? 12.016 -19.391 -9.57 1 94.69 76 GLY A O 1
ATOM 581 N N . ILE A 1 77 ? 10.156 -18.234 -9.922 1 96.94 77 ILE A N 1
ATOM 582 C CA . ILE A 1 77 ? 10.812 -17.109 -10.586 1 96.94 77 ILE A CA 1
ATOM 583 C C . ILE A 1 77 ? 11.68 -16.359 -9.586 1 96.94 77 ILE A C 1
ATOM 585 O O . ILE A 1 77 ? 11.211 -15.992 -8.5 1 96.94 77 ILE A O 1
ATOM 589 N N . PRO A 1 78 ? 12.945 -16.188 -9.969 1 98.19 78 PRO A N 1
ATOM 590 C CA . PRO A 1 78 ? 13.805 -15.406 -9.062 1 98.19 78 PRO A CA 1
ATOM 591 C C . PRO A 1 78 ? 13.344 -13.961 -8.906 1 98.19 78 PRO A C 1
ATOM 593 O O . PRO A 1 78 ? 12.906 -13.344 -9.875 1 98.19 78 PRO A O 1
ATOM 596 N N . ILE A 1 79 ? 13.492 -13.453 -7.727 1 98 79 ILE A N 1
ATOM 597 C CA . ILE A 1 79 ? 12.93 -12.156 -7.359 1 98 79 ILE A CA 1
ATOM 598 C C . ILE A 1 79 ? 13.609 -11.055 -8.164 1 98 79 ILE A C 1
ATOM 600 O O . ILE A 1 79 ? 12.992 -10.031 -8.477 1 98 79 ILE A O 1
ATOM 604 N N . HIS A 1 80 ? 14.891 -11.258 -8.562 1 97.5 80 HIS A N 1
ATOM 605 C CA . HIS A 1 80 ? 15.609 -10.219 -9.289 1 97.5 80 HIS A CA 1
ATOM 606 C C . HIS A 1 80 ? 14.984 -9.969 -10.656 1 97.5 80 HIS A C 1
ATOM 608 O O . HIS A 1 80 ? 15.242 -8.938 -11.281 1 97.5 80 HIS A O 1
ATOM 614 N N . MET A 1 81 ? 14.172 -10.859 -11.125 1 97.88 81 MET A N 1
ATOM 615 C CA . MET A 1 81 ? 13.516 -10.711 -12.422 1 97.88 81 MET A CA 1
ATOM 616 C C . MET A 1 81 ? 12.305 -9.781 -12.312 1 97.88 81 MET A C 1
ATOM 618 O O . MET A 1 81 ? 11.797 -9.297 -13.328 1 97.88 81 MET A O 1
ATOM 622 N N . LEU A 1 82 ? 11.836 -9.516 -11.109 1 98.12 82 LEU A N 1
ATOM 623 C CA . LEU A 1 82 ? 10.586 -8.766 -10.969 1 98.12 82 LEU A CA 1
ATOM 624 C C . LEU A 1 82 ? 10.781 -7.559 -10.055 1 98.12 82 LEU A C 1
ATOM 626 O O . LEU A 1 82 ? 9.945 -6.652 -10.039 1 98.12 82 LEU A O 1
ATOM 630 N N . MET A 1 83 ? 11.836 -7.574 -9.266 1 98.25 83 MET A N 1
ATOM 631 C CA . MET A 1 83 ? 12.086 -6.477 -8.336 1 98.25 83 MET A CA 1
ATOM 632 C C . MET A 1 83 ? 12.375 -5.18 -9.086 1 98.25 83 MET A C 1
ATOM 634 O O . MET A 1 83 ? 12.68 -5.207 -10.281 1 98.25 83 MET A O 1
ATOM 638 N N . THR A 1 84 ? 12.188 -4.02 -8.445 1 98.38 84 THR A N 1
ATOM 639 C CA . THR A 1 84 ? 12.734 -2.758 -8.93 1 98.38 84 THR A CA 1
ATOM 640 C C . THR A 1 84 ? 14.227 -2.66 -8.609 1 98.38 84 THR A C 1
ATOM 642 O O . THR A 1 84 ? 14.617 -2.729 -7.445 1 98.38 84 THR A O 1
ATOM 645 N N . GLU A 1 85 ? 15 -2.52 -9.562 1 98.25 85 GLU A N 1
ATOM 646 C CA . GLU A 1 85 ? 16.438 -2.422 -9.367 1 98.25 85 GLU A CA 1
ATOM 647 C C . GLU A 1 85 ? 16.859 -1.003 -8.984 1 98.25 85 GLU A C 1
ATOM 649 O O . GLU A 1 85 ? 16.266 -0.031 -9.461 1 98.25 85 GLU A O 1
ATOM 654 N N . ASN A 1 86 ? 17.859 -0.918 -8.133 1 97.5 86 ASN A N 1
ATOM 655 C CA . ASN A 1 86 ? 18.453 0.348 -7.715 1 97.5 86 ASN A CA 1
ATOM 656 C C . ASN A 1 86 ? 17.375 1.356 -7.305 1 97.5 86 ASN A C 1
ATOM 658 O O . ASN A 1 86 ? 17.312 2.457 -7.855 1 97.5 86 ASN A O 1
ATOM 662 N N . PRO A 1 87 ? 16.656 0.983 -6.332 1 98.75 87 PRO A N 1
ATOM 663 C CA . PRO A 1 87 ? 15.57 1.876 -5.906 1 98.75 87 PRO A CA 1
ATOM 664 C C . PRO A 1 87 ? 16.078 3.193 -5.332 1 98.75 87 PRO A C 1
ATOM 666 O O . PRO A 1 87 ? 17.234 3.271 -4.887 1 98.75 87 PRO A O 1
ATOM 669 N N . ILE A 1 88 ? 15.25 4.223 -5.391 1 98.5 88 ILE A N 1
ATOM 670 C CA . ILE A 1 88 ? 15.516 5.453 -4.66 1 98.5 88 ILE A CA 1
ATOM 671 C C . ILE A 1 88 ? 15.602 5.16 -3.164 1 98.5 88 ILE A C 1
ATOM 673 O O . ILE A 1 88 ? 14.789 4.398 -2.631 1 98.5 88 ILE A O 1
ATOM 677 N N . THR A 1 89 ? 16.562 5.785 -2.504 1 98.81 89 THR A N 1
ATOM 678 C CA . THR A 1 89 ? 16.812 5.539 -1.088 1 98.81 89 THR A CA 1
ATOM 679 C C . THR A 1 89 ? 16.812 6.844 -0.301 1 98.81 89 THR A C 1
ATOM 681 O O . THR A 1 89 ? 16.688 7.926 -0.881 1 98.81 89 THR A O 1
ATOM 684 N N . ILE A 1 90 ? 16.906 6.711 0.964 1 98.81 90 ILE A N 1
ATOM 685 C CA . ILE A 1 90 ? 17.016 7.863 1.854 1 98.81 90 ILE A CA 1
ATOM 686 C C . ILE A 1 90 ? 17.922 7.516 3.029 1 98.81 90 ILE A C 1
ATOM 688 O O . ILE A 1 90 ? 18.016 6.355 3.438 1 98.81 90 ILE A O 1
ATOM 692 N N . ALA A 1 91 ? 18.609 8.477 3.521 1 98.81 91 ALA A N 1
ATOM 693 C CA . ALA A 1 91 ? 19.469 8.266 4.68 1 98.81 91 ALA A CA 1
ATOM 694 C C . ALA A 1 91 ? 18.688 8.383 5.98 1 98.81 91 ALA A C 1
ATOM 696 O O . ALA A 1 91 ? 17.672 9.094 6.043 1 98.81 91 ALA A O 1
ATOM 697 N N . PRO A 1 92 ? 19.156 7.68 7.074 1 98.19 92 PRO A N 1
ATOM 698 C CA . PRO A 1 92 ? 18.422 7.695 8.344 1 98.19 92 PRO A CA 1
ATOM 699 C C . PRO A 1 92 ? 18.312 9.094 8.953 1 98.19 92 PRO A C 1
ATOM 701 O O . PRO A 1 92 ? 17.344 9.398 9.648 1 98.19 92 PRO A O 1
ATOM 704 N N . ASN A 1 93 ? 19.219 9.992 8.633 1 97.31 93 ASN A N 1
ATOM 705 C CA . ASN A 1 93 ? 19.281 11.289 9.305 1 97.31 93 ASN A CA 1
ATOM 706 C C . ASN A 1 93 ? 18.547 12.367 8.5 1 97.31 93 ASN A C 1
ATOM 708 O O . ASN A 1 93 ? 18.469 13.516 8.938 1 97.31 93 ASN A O 1
ATOM 712 N N . GLU A 1 94 ? 18.078 11.992 7.34 1 96.5 94 GLU A N 1
ATOM 713 C CA . GLU A 1 94 ? 17.344 12.961 6.535 1 96.5 94 GLU A CA 1
ATOM 714 C C . GLU A 1 94 ? 15.969 13.258 7.148 1 96.5 94 GLU A C 1
ATOM 716 O O . GLU A 1 94 ? 15.406 12.414 7.852 1 96.5 94 GLU A O 1
ATOM 721 N N . PRO A 1 95 ? 15.453 14.477 6.992 1 92.31 95 PRO A N 1
ATOM 722 C CA . PRO A 1 95 ? 14.141 14.828 7.555 1 92.31 95 PRO A CA 1
ATOM 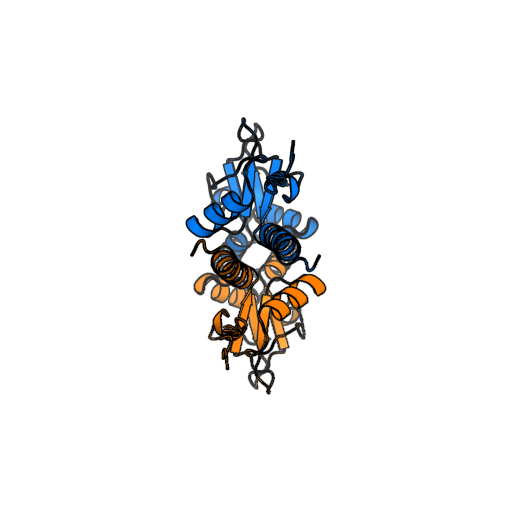723 C C . PRO A 1 95 ? 13 14.055 6.902 1 92.31 95 PRO A C 1
ATOM 725 O O . PRO A 1 95 ? 13.07 13.711 5.723 1 92.31 95 PRO A O 1
ATOM 728 N N . ILE A 1 96 ? 11.953 13.852 7.598 1 91.88 96 ILE A N 1
ATOM 729 C CA . ILE A 1 96 ? 10.773 13.141 7.117 1 91.88 96 ILE A CA 1
ATOM 730 C C . ILE A 1 96 ? 10.18 13.867 5.918 1 91.88 96 ILE A C 1
ATOM 732 O O . ILE A 1 96 ? 9.633 13.242 5.008 1 91.88 96 ILE A O 1
ATOM 736 N N . THR A 1 97 ? 10.336 15.156 5.84 1 86.94 97 THR A N 1
ATOM 737 C CA . THR A 1 97 ? 9.828 15.93 4.715 1 86.94 97 THR A CA 1
ATOM 738 C C . THR A 1 97 ? 10.523 15.531 3.42 1 86.94 97 THR A C 1
ATOM 740 O O . THR A 1 97 ? 9.922 15.562 2.348 1 86.94 97 THR A O 1
ATOM 743 N N . GLU A 1 98 ? 11.766 15.148 3.557 1 92.38 98 GLU A N 1
ATOM 744 C CA . GLU A 1 98 ? 12.484 14.672 2.383 1 92.38 98 GLU A CA 1
ATOM 745 C C . GLU A 1 98 ? 11.953 13.32 1.919 1 92.38 98 GLU A C 1
ATOM 747 O O . GLU A 1 98 ? 11.883 13.055 0.717 1 92.38 98 GLU A O 1
ATOM 752 N N . ALA A 1 99 ? 11.625 12.469 2.887 1 94.81 99 ALA A N 1
ATOM 753 C CA . ALA A 1 99 ? 11.008 11.195 2.537 1 94.81 99 ALA A CA 1
ATOM 754 C C . ALA A 1 99 ? 9.727 11.414 1.736 1 94.81 99 ALA A C 1
ATOM 756 O O . ALA A 1 99 ? 9.516 10.773 0.703 1 94.81 99 ALA A O 1
ATOM 757 N N . LEU A 1 100 ? 8.969 12.367 2.215 1 89.31 100 LEU A N 1
ATOM 758 C CA . LEU A 1 100 ? 7.715 12.68 1.539 1 89.31 100 LEU A CA 1
ATOM 759 C C . LEU A 1 100 ? 7.973 13.188 0.124 1 89.31 100 LEU A C 1
ATOM 761 O O . LEU A 1 100 ? 7.301 12.773 -0.822 1 89.31 100 LEU A O 1
ATOM 765 N N . ARG A 1 101 ? 8.875 14.07 -0.023 1 90.5 101 ARG A N 1
ATOM 766 C CA . ARG A 1 101 ? 9.219 14.625 -1.329 1 90.5 101 ARG A CA 1
ATOM 767 C C . ARG A 1 101 ? 9.672 13.523 -2.287 1 90.5 101 ARG A C 1
ATOM 769 O O . ARG A 1 101 ? 9.203 13.461 -3.426 1 90.5 101 ARG A O 1
ATOM 776 N N . LYS A 1 102 ? 10.531 12.664 -1.861 1 95.94 102 LYS A N 1
ATOM 777 C CA . LYS A 1 102 ? 11.047 11.586 -2.699 1 95.94 102 LYS A CA 1
ATOM 778 C C . LYS A 1 102 ? 9.93 10.625 -3.115 1 95.94 102 LYS A C 1
ATOM 780 O O . LYS A 1 102 ? 9.867 10.211 -4.273 1 95.94 102 LYS A O 1
ATOM 785 N N . MET A 1 103 ? 9.055 10.297 -2.145 1 95.19 103 MET A N 1
ATOM 786 C CA . MET A 1 103 ? 7.945 9.391 -2.436 1 95.19 103 MET A CA 1
ATOM 787 C C . MET A 1 103 ? 7.008 10 -3.477 1 95.19 103 MET A C 1
ATOM 789 O O . MET A 1 103 ? 6.59 9.312 -4.414 1 95.19 103 MET A O 1
ATOM 793 N N . ARG A 1 104 ? 6.719 11.234 -3.322 1 89.81 104 ARG A N 1
ATOM 794 C CA . ARG A 1 104 ? 5.816 11.922 -4.242 1 89.81 104 ARG A CA 1
ATOM 795 C C . ARG A 1 104 ? 6.441 12.047 -5.629 1 89.81 104 ARG A C 1
ATOM 797 O O . ARG A 1 104 ? 5.805 11.719 -6.633 1 89.81 104 ARG A O 1
ATOM 804 N N . ASP A 1 105 ? 7.699 12.516 -5.703 1 93.62 105 ASP A N 1
ATOM 805 C CA . ASP A 1 105 ? 8.375 12.758 -6.973 1 93.62 105 ASP A CA 1
ATOM 806 C C . ASP A 1 105 ? 8.562 11.461 -7.754 1 93.62 105 ASP A C 1
ATOM 808 O O . ASP A 1 105 ? 8.406 11.438 -8.977 1 93.62 105 ASP A O 1
ATOM 812 N N . ALA A 1 106 ? 8.859 10.383 -7.066 1 95.69 106 ALA A N 1
ATOM 813 C CA . ALA A 1 106 ? 9.148 9.109 -7.723 1 95.69 106 ALA A CA 1
ATOM 814 C C . ALA A 1 106 ? 7.898 8.234 -7.789 1 95.69 106 ALA A C 1
ATOM 816 O O . ALA A 1 106 ? 7.914 7.172 -8.414 1 95.69 106 ALA A O 1
ATOM 817 N N . ASP A 1 107 ? 6.832 8.641 -7.109 1 93.56 107 ASP A N 1
ATOM 818 C CA . ASP A 1 107 ? 5.582 7.887 -7.027 1 93.56 107 ASP A CA 1
ATOM 819 C C . ASP A 1 107 ? 5.82 6.496 -6.441 1 93.56 107 ASP A C 1
ATOM 821 O O . ASP A 1 107 ? 5.43 5.492 -7.043 1 93.56 107 ASP A O 1
ATOM 825 N N . VAL A 1 108 ? 6.48 6.449 -5.285 1 96.25 108 VAL A N 1
ATOM 826 C CA . VAL A 1 108 ? 6.727 5.207 -4.562 1 96.25 108 VAL A CA 1
ATOM 827 C C . VAL A 1 108 ? 6.156 5.309 -3.15 1 96.25 108 VAL A C 1
ATOM 829 O O . VAL A 1 108 ? 6.02 6.406 -2.605 1 96.25 108 VAL A O 1
ATOM 832 N N . LYS A 1 109 ? 5.855 4.145 -2.566 1 95.81 109 LYS A N 1
ATOM 833 C CA . LYS A 1 109 ? 5.219 4.113 -1.255 1 95.81 109 LYS A CA 1
ATOM 834 C C . LYS A 1 109 ? 6.199 3.674 -0.173 1 95.81 109 LYS A C 1
ATOM 836 O O . LYS A 1 109 ? 5.891 3.74 1.018 1 95.81 109 LYS A O 1
ATOM 841 N N . HIS A 1 110 ? 7.309 3.178 -0.614 1 97.75 110 HIS A N 1
ATOM 842 C CA . HIS A 1 110 ? 8.367 2.709 0.274 1 97.75 110 HIS A CA 1
ATOM 843 C C . HIS A 1 110 ? 9.719 3.285 -0.129 1 97.75 110 HIS A C 1
ATOM 845 O O . HIS A 1 110 ? 10.055 3.324 -1.315 1 97.75 110 HIS A O 1
ATOM 851 N N . LEU A 1 111 ? 10.422 3.697 0.836 1 98.62 111 LEU A N 1
ATOM 852 C CA . LEU A 1 111 ? 11.812 4.094 0.648 1 98.62 111 LEU A CA 1
ATOM 853 C C . LEU A 1 111 ? 12.742 3.244 1.509 1 98.62 111 LEU A C 1
ATOM 855 O O . LEU A 1 111 ? 12.648 3.266 2.738 1 98.62 111 LEU A O 1
ATOM 859 N N . PRO A 1 112 ? 13.641 2.473 0.864 1 98.94 112 PRO A N 1
ATOM 860 C CA . PRO A 1 112 ? 14.711 1.884 1.671 1 98.94 112 PRO A CA 1
ATOM 861 C C . PRO A 1 112 ? 15.57 2.936 2.371 1 98.94 112 PRO A C 1
ATOM 863 O O . PRO A 1 112 ? 15.891 3.969 1.778 1 98.94 112 PRO A O 1
ATOM 866 N N . VAL A 1 113 ? 15.805 2.699 3.584 1 98.94 113 VAL A N 1
ATOM 867 C CA . VAL A 1 113 ? 16.75 3.52 4.34 1 98.94 113 VAL A CA 1
ATOM 868 C C . VAL A 1 113 ? 18.109 2.842 4.375 1 98.94 113 VAL A C 1
ATOM 870 O O . VAL A 1 113 ? 18.234 1.696 4.812 1 98.94 113 VAL A O 1
ATOM 873 N N . VAL A 1 114 ? 19.109 3.537 3.922 1 98.94 114 VAL A N 1
ATOM 874 C CA . VAL A 1 114 ? 20.422 2.893 3.787 1 98.94 114 VAL A CA 1
ATOM 875 C C . VAL A 1 114 ? 21.469 3.711 4.52 1 98.94 114 VAL A C 1
ATOM 877 O O . VAL A 1 114 ? 21.312 4.922 4.703 1 98.94 114 VAL A O 1
ATOM 880 N N . ASP A 1 115 ? 22.5 3.031 4.984 1 98.56 115 ASP A N 1
ATOM 881 C CA . ASP A 1 115 ? 23.641 3.719 5.586 1 98.56 115 ASP A CA 1
ATOM 882 C C . ASP A 1 115 ? 24.641 4.156 4.52 1 98.56 115 ASP A C 1
ATOM 884 O O . ASP A 1 115 ? 24.359 4.102 3.324 1 98.56 115 ASP A O 1
ATOM 888 N N . LYS A 1 116 ? 25.75 4.66 4.926 1 98.19 116 LYS A N 1
ATOM 889 C CA . LYS A 1 116 ? 26.75 5.23 4.035 1 98.19 116 LYS A CA 1
ATOM 890 C C . LYS A 1 116 ? 27.344 4.164 3.119 1 98.19 116 LYS A C 1
ATOM 892 O O . LYS A 1 116 ? 27.938 4.48 2.082 1 98.19 116 LYS A O 1
ATOM 897 N N . GLU A 1 117 ? 27.25 2.898 3.467 1 98.31 117 GLU A N 1
ATOM 898 C CA . GLU A 1 117 ? 27.781 1.8 2.668 1 98.31 117 GLU A CA 1
ATOM 899 C C . GLU A 1 117 ? 26.703 1.181 1.789 1 98.31 117 GLU A C 1
ATOM 901 O O . GLU A 1 117 ? 26.875 0.077 1.267 1 98.31 117 GLU A O 1
ATOM 906 N N . ASN A 1 118 ? 25.578 1.791 1.721 1 98.56 118 ASN A N 1
ATOM 907 C CA . ASN A 1 118 ? 24.438 1.345 0.928 1 98.56 118 ASN A CA 1
ATOM 908 C C . ASN A 1 118 ? 23.844 0.056 1.483 1 98.56 118 ASN A C 1
ATOM 910 O O . ASN A 1 118 ? 23.266 -0.743 0.735 1 98.56 118 ASN A O 1
ATOM 914 N N . LYS A 1 119 ? 24.047 -0.151 2.738 1 98.81 119 LYS A N 1
ATOM 915 C CA . LYS A 1 119 ? 23.391 -1.261 3.426 1 98.81 119 LYS A CA 1
ATOM 916 C C . LYS A 1 119 ? 22.047 -0.83 4.016 1 98.81 119 LYS A C 1
ATOM 918 O O . LYS A 1 119 ? 21.969 0.201 4.688 1 98.81 119 LYS A O 1
ATOM 923 N N . PRO A 1 120 ? 21.078 -1.617 3.738 1 98.88 120 PRO A N 1
ATOM 924 C CA . PRO A 1 120 ? 19.766 -1.222 4.254 1 98.88 120 PRO A CA 1
ATOM 925 C C . PRO A 1 120 ? 19.672 -1.346 5.773 1 98.88 120 PRO A C 1
ATOM 927 O O . PRO A 1 120 ? 20.062 -2.371 6.34 1 98.88 120 PRO A O 1
ATOM 930 N N . VAL A 1 121 ? 19.125 -0.291 6.398 1 98.75 121 VAL A N 1
ATOM 931 C CA . VAL A 1 121 ? 18.984 -0.299 7.852 1 98.75 121 VAL A CA 1
ATOM 932 C C . VAL A 1 121 ? 17.516 -0.232 8.234 1 98.75 121 VAL A C 1
ATOM 934 O O . VAL A 1 121 ? 17.141 -0.471 9.391 1 98.75 121 VAL A O 1
ATOM 937 N N . GLY A 1 122 ? 16.625 0.081 7.344 1 98.75 122 GLY A N 1
ATOM 938 C CA . GLY A 1 122 ? 15.195 0.153 7.574 1 98.75 122 GLY A CA 1
ATOM 939 C C . GLY A 1 122 ? 14.406 0.488 6.32 1 98.75 122 GLY A C 1
ATOM 940 O O . GLY A 1 122 ? 14.953 0.478 5.219 1 98.75 122 GLY A O 1
ATOM 941 N N . VAL A 1 123 ? 13.148 0.651 6.418 1 98.81 123 VAL A N 1
ATOM 942 C CA . VAL A 1 123 ? 12.234 1.104 5.367 1 98.81 123 VAL A CA 1
ATOM 943 C C . VAL A 1 123 ? 11.281 2.152 5.93 1 98.81 123 VAL A C 1
ATOM 945 O O . VAL A 1 123 ? 10.797 2.021 7.059 1 98.81 123 VAL A O 1
ATOM 948 N N . ILE A 1 124 ? 11.062 3.186 5.266 1 98.06 124 ILE A N 1
ATOM 949 C CA . ILE A 1 124 ? 10 4.117 5.633 1 98.06 124 ILE A CA 1
ATOM 950 C C . ILE A 1 124 ? 8.898 4.086 4.574 1 98.06 124 ILE A C 1
ATOM 952 O O . ILE A 1 124 ? 9.18 4.195 3.377 1 98.06 124 ILE A O 1
ATOM 956 N N . ALA A 1 125 ? 7.691 3.826 4.98 1 96.75 125 ALA A N 1
ATOM 957 C CA . ALA A 1 125 ? 6.531 3.746 4.098 1 96.75 125 ALA A CA 1
ATOM 958 C C . ALA A 1 125 ? 5.625 4.961 4.273 1 96.75 125 ALA A C 1
ATOM 960 O O . ALA A 1 125 ? 5.773 5.719 5.234 1 96.75 125 ALA A O 1
ATOM 961 N N . VAL A 1 126 ? 4.73 5.133 3.385 1 93.81 126 VAL A N 1
ATOM 962 C CA . VAL A 1 126 ? 3.801 6.254 3.375 1 93.81 126 VAL A CA 1
ATOM 963 C C . VAL A 1 126 ? 3.049 6.312 4.703 1 93.81 126 VAL A C 1
ATOM 965 O O . VAL A 1 126 ? 2.832 7.395 5.254 1 93.81 126 VAL A O 1
ATOM 968 N N . ARG A 1 127 ? 2.688 5.191 5.211 1 90.19 127 ARG A N 1
ATOM 969 C CA . ARG A 1 127 ? 1.949 5.164 6.469 1 90.19 127 ARG A CA 1
ATOM 970 C C . ARG A 1 127 ? 2.781 5.746 7.605 1 90.19 127 ARG A C 1
ATOM 972 O O . ARG A 1 127 ? 2.248 6.414 8.492 1 90.19 127 ARG A O 1
ATOM 979 N N . ASP A 1 128 ? 3.994 5.465 7.629 1 91.69 128 ASP A N 1
ATOM 980 C CA . ASP A 1 128 ? 4.891 6.016 8.641 1 91.69 128 ASP A CA 1
ATOM 981 C C . ASP A 1 128 ? 4.941 7.539 8.562 1 91.69 128 ASP A C 1
ATOM 983 O O . ASP A 1 128 ? 4.914 8.227 9.586 1 91.69 128 ASP A O 1
ATOM 987 N N . VAL A 1 129 ? 4.988 7.996 7.348 1 89.19 129 VAL A N 1
ATOM 988 C CA . VAL A 1 129 ? 5.066 9.438 7.129 1 89.19 129 VAL A CA 1
ATOM 989 C C . VAL A 1 129 ? 3.762 10.094 7.574 1 89.19 129 VAL A C 1
ATOM 991 O O . VAL A 1 129 ? 3.775 11.148 8.219 1 89.19 129 VAL A O 1
ATOM 994 N N . LEU A 1 130 ? 2.715 9.5 7.207 1 87.44 130 LEU A N 1
ATOM 995 C CA . LEU A 1 130 ? 1.412 10.031 7.594 1 87.44 130 LEU A CA 1
ATOM 996 C C . LEU A 1 130 ? 1.31 10.172 9.109 1 87.44 130 LEU A C 1
ATOM 998 O O . LEU A 1 130 ? 0.859 11.203 9.617 1 87.44 130 LEU A O 1
ATOM 1002 N N . ASP A 1 131 ? 1.737 9.156 9.828 1 87.06 131 ASP A N 1
ATOM 1003 C CA . ASP A 1 131 ? 1.71 9.195 11.289 1 87.06 131 ASP A CA 1
ATOM 1004 C C . ASP A 1 131 ? 2.557 10.344 11.82 1 87.06 131 ASP A C 1
ATOM 1006 O O . ASP A 1 131 ? 2.152 11.039 12.758 1 87.06 131 ASP A O 1
ATOM 1010 N N . ALA A 1 132 ? 3.639 10.531 11.227 1 84 132 ALA A N 1
ATOM 1011 C CA . ALA A 1 132 ? 4.539 11.602 11.641 1 84 132 ALA A CA 1
ATOM 1012 C C . ALA A 1 132 ? 3.922 12.969 11.375 1 84 132 ALA A C 1
ATOM 1014 O O . ALA A 1 132 ? 3.99 13.867 12.211 1 84 132 ALA A O 1
ATOM 1015 N N . VAL A 1 133 ? 3.393 13.109 10.211 1 80.25 133 VAL A N 1
ATOM 1016 C CA . VAL A 1 133 ? 2.793 14.375 9.812 1 80.25 133 VAL A CA 1
ATOM 1017 C C . VAL A 1 133 ? 1.61 14.695 10.727 1 80.25 133 VAL A C 1
ATOM 1019 O O . VAL A 1 133 ? 1.413 15.852 11.117 1 80.25 133 VAL A O 1
ATOM 1022 N N . MET A 1 134 ? 0.874 13.734 11.062 1 80.44 134 MET A N 1
ATOM 1023 C CA . MET A 1 134 ? -0.26 13.93 11.961 1 80.44 134 MET A CA 1
ATOM 1024 C C . MET A 1 134 ? 0.209 14.383 13.336 1 80.44 134 MET A C 1
ATOM 1026 O O . MET A 1 134 ? -0.414 15.25 13.953 1 80.44 134 MET A O 1
ATOM 1030 N N . MET A 1 135 ? 1.243 13.75 13.773 1 79.19 135 MET A N 1
ATOM 1031 C CA . MET A 1 135 ? 1.816 14.156 15.055 1 79.19 135 MET A CA 1
ATOM 1032 C C . MET A 1 135 ? 2.293 15.602 15.008 1 79.19 135 MET A C 1
ATOM 1034 O O . MET A 1 135 ? 2.039 16.375 15.938 1 79.19 135 MET A O 1
ATOM 1038 N N . LEU A 1 136 ? 2.877 15.961 13.945 1 74.19 136 LEU A N 1
ATOM 1039 C CA . LEU A 1 136 ? 3.369 17.328 13.766 1 74.19 136 LEU A CA 1
ATOM 1040 C C . LEU A 1 136 ? 2.211 18.312 13.703 1 74.19 136 LEU A C 1
ATOM 1042 O O . LEU A 1 136 ? 2.285 19.406 14.273 1 74.19 136 LEU A O 1
ATOM 1046 N N . MET A 1 137 ? 1.204 18 13.016 1 74.12 137 MET A N 1
ATOM 1047 C CA . MET A 1 137 ? 0.026 18.859 12.898 1 74.12 137 MET A CA 1
ATOM 1048 C C . MET A 1 137 ? -0.628 19.062 14.258 1 74.12 137 MET A C 1
ATOM 1050 O O . MET A 1 137 ? -1.093 20.172 14.562 1 74.12 137 MET A O 1
ATOM 1054 N N . GLN A 1 138 ? -0.703 18.031 14.961 1 74.06 138 GLN A N 1
ATOM 1055 C CA . GLN A 1 138 ? -1.274 18.141 16.297 1 74.06 138 GLN A CA 1
ATOM 1056 C C . GLN A 1 138 ? -0.44 19.062 17.172 1 74.06 138 GLN A C 1
ATOM 1058 O O . GLN A 1 138 ? -0.988 19.859 17.938 1 74.06 138 GLN A O 1
ATOM 1063 N N . LEU A 1 139 ? 0.832 19 17.078 1 73.69 139 LEU A N 1
ATOM 1064 C CA . LEU A 1 139 ? 1.731 19.844 17.859 1 73.69 139 LEU A CA 1
ATOM 1065 C C . LEU A 1 139 ? 1.607 21.297 17.422 1 73.69 139 LEU A C 1
ATOM 1067 O O . LEU A 1 139 ? 1.689 22.203 18.266 1 73.69 139 LEU A O 1
ATOM 1071 N N . MET A 1 140 ? 1.368 21.453 16.172 1 71.5 140 MET A N 1
ATOM 1072 C CA . MET A 1 140 ? 1.275 22.812 15.641 1 71.5 140 MET A CA 1
ATOM 1073 C C . MET A 1 140 ? -0.055 23.453 16.016 1 71.5 140 MET A C 1
ATOM 1075 O O . MET A 1 140 ? -0.132 24.672 16.203 1 71.5 140 MET A O 1
ATOM 1079 N N . THR A 1 141 ? -1.093 22.75 16 1 71.44 141 THR A N 1
ATOM 1080 C CA . THR A 1 141 ? -2.406 23.312 16.312 1 71.44 141 THR A CA 1
ATOM 1081 C C . THR A 1 141 ? -2.652 23.328 17.812 1 71.44 141 THR A C 1
ATOM 1083 O O . THR A 1 141 ? -3.605 23.953 18.281 1 71.44 141 THR A O 1
ATOM 1086 N N . GLY A 1 142 ? -1.745 23 18.562 1 65.38 142 GLY A N 1
ATOM 1087 C CA . GLY A 1 142 ? -1.897 22.984 20 1 65.38 142 GLY A CA 1
ATOM 1088 C C . GLY A 1 142 ? -2.863 21.922 20.484 1 65.38 142 GLY A C 1
ATOM 1089 O O . GLY A 1 142 ? -3.363 22 21.609 1 65.38 142 GLY A O 1
ATOM 1090 N N . GLN A 1 143 ? -3.328 21.172 19.625 1 56.75 143 GLN A N 1
ATOM 1091 C CA . GLN A 1 143 ? -4.312 20.172 20.047 1 56.75 143 GLN A CA 1
ATOM 1092 C C . GLN A 1 143 ? -3.637 18.891 20.484 1 56.75 143 GLN A C 1
ATOM 1094 O O . GLN A 1 143 ? -4.309 17.891 20.75 1 56.75 143 GLN A O 1
ATOM 1099 N N . ALA A 1 144 ? -2.385 19.016 20.938 1 51.31 144 ALA A N 1
ATOM 1100 C CA . ALA A 1 144 ? -1.786 17.812 21.484 1 51.31 144 ALA A CA 1
ATOM 1101 C C . ALA A 1 144 ? -2.324 17.531 22.891 1 51.31 144 ALA A C 1
ATOM 1103 O O . ALA A 1 144 ? -2.637 18.453 23.641 1 51.31 144 ALA A O 1
ATOM 1104 N N . MET B 1 1 ? -18.906 47.5 12.586 1 28.56 1 MET B N 1
ATOM 1105 C CA . MET B 1 1 ? -19.203 46.156 13.023 1 28.56 1 MET B CA 1
ATOM 1106 C C . MET B 1 1 ? -18.344 45.125 12.281 1 28.56 1 MET B C 1
ATOM 1108 O O . MET B 1 1 ? -18.359 45.062 11.055 1 28.56 1 MET B O 1
ATOM 1112 N N . ALA B 1 2 ? -17.094 44.844 12.633 1 30.56 2 ALA B N 1
ATOM 1113 C CA . ALA B 1 2 ? -15.945 44.125 12.055 1 30.56 2 ALA B CA 1
ATOM 1114 C C . ALA B 1 2 ? -16.297 42.688 11.719 1 30.56 2 ALA B C 1
ATOM 1116 O O . ALA B 1 2 ? -16.562 41.875 12.609 1 30.56 2 ALA B O 1
ATOM 1117 N N . PHE B 1 3 ? -17.141 42.375 10.594 1 35.09 3 PHE B N 1
ATOM 1118 C CA . PHE B 1 3 ? -17.422 41.062 10.023 1 35.09 3 PHE B CA 1
ATOM 1119 C C . PHE B 1 3 ? -16.172 40.219 9.969 1 35.09 3 PHE B C 1
ATOM 1121 O O . PHE B 1 3 ? -15.297 40.438 9.125 1 35.09 3 PHE B O 1
ATOM 1128 N N . ALA B 1 4 ? -15.422 40.125 11 1 36.38 4 ALA B N 1
ATOM 1129 C CA . ALA B 1 4 ? -14.281 39.219 11.148 1 36.38 4 ALA B CA 1
ATOM 1130 C C . ALA B 1 4 ? -14.477 37.938 10.328 1 36.38 4 ALA B C 1
ATOM 1132 O O . ALA B 1 4 ? -15.406 37.188 10.578 1 36.38 4 ALA B O 1
ATOM 1133 N N . LYS B 1 5 ? -14.258 37.938 9.016 1 39.19 5 LYS B N 1
ATOM 1134 C CA . LYS B 1 5 ? -14.25 36.969 7.91 1 39.19 5 LYS B CA 1
ATOM 1135 C C . LYS B 1 5 ? -13.625 35.656 8.328 1 39.19 5 LYS B C 1
ATOM 1137 O O . LYS B 1 5 ? -12.398 35.5 8.344 1 39.19 5 LYS B O 1
ATOM 1142 N N . LYS B 1 6 ? -13.93 34.969 9.367 1 41.81 6 LYS B N 1
ATOM 1143 C CA . LYS B 1 6 ? -13.648 33.594 9.734 1 41.81 6 LYS B CA 1
ATOM 1144 C C . LYS B 1 6 ? -13.703 32.656 8.516 1 41.81 6 LYS B C 1
ATOM 1146 O O . LYS B 1 6 ? -14.781 32.281 8.062 1 41.81 6 LYS B O 1
ATOM 1151 N N . LYS B 1 7 ? -13.164 32.906 7.367 1 42.81 7 LYS B N 1
ATOM 1152 C CA . LYS B 1 7 ? -13.109 32.062 6.172 1 42.81 7 LYS B CA 1
ATOM 1153 C C . LYS B 1 7 ? -12.992 30.594 6.543 1 42.81 7 LYS B C 1
ATOM 1155 O O . LYS B 1 7 ? -11.898 30.094 6.805 1 42.81 7 LYS B O 1
ATOM 1160 N N . ARG B 1 8 ? -13.891 29.812 7.234 1 46.81 8 ARG B N 1
ATOM 1161 C CA . ARG B 1 8 ? -14.094 28.422 7.633 1 46.81 8 ARG B CA 1
ATOM 1162 C C . ARG B 1 8 ? -13.852 27.469 6.461 1 46.81 8 ARG B C 1
ATOM 1164 O O . ARG B 1 8 ? -14.727 27.297 5.605 1 46.81 8 ARG B O 1
ATOM 1171 N N . GLU B 1 9 ? -12.781 27.578 5.73 1 52.25 9 GLU B N 1
ATOM 1172 C CA . GLU B 1 9 ? -12.484 26.688 4.617 1 52.25 9 GLU B CA 1
ATOM 1173 C C . GLU B 1 9 ? -13.047 25.281 4.859 1 52.25 9 GLU B C 1
ATOM 1175 O O . GLU B 1 9 ? -12.938 24.75 5.965 1 52.25 9 GLU B O 1
ATOM 1180 N N . LEU B 1 10 ? -14.336 25.094 4.25 1 57.47 10 LEU B N 1
ATOM 1181 C CA . LEU B 1 10 ? -14.977 23.781 4.301 1 57.47 10 LEU B CA 1
ATOM 1182 C C . LEU B 1 10 ? -13.93 22.672 4.371 1 57.47 10 LEU B C 1
ATOM 1184 O O . LEU B 1 10 ? -13.016 22.625 3.549 1 57.47 10 LEU B O 1
ATOM 1188 N N . PRO B 1 11 ? -13.969 22.016 5.578 1 75.56 11 PRO B N 1
ATOM 1189 C CA . PRO B 1 11 ? -13.023 20.906 5.707 1 75.56 11 PRO B CA 1
ATOM 1190 C C . PRO B 1 11 ? -12.977 20.016 4.465 1 75.56 11 PRO B C 1
ATOM 1192 O O . PRO B 1 11 ? -13.992 19.859 3.781 1 75.56 11 PRO B O 1
ATOM 1195 N N . LEU B 1 12 ? -11.859 19.812 3.822 1 87.88 12 LEU B N 1
ATOM 1196 C CA . LEU B 1 12 ? -11.672 18.844 2.744 1 87.88 12 LEU B CA 1
ATOM 1197 C C . LEU B 1 12 ? -12.453 17.562 3.02 1 87.88 12 LEU B C 1
ATOM 1199 O O . LEU B 1 12 ? -12.414 17.031 4.133 1 87.88 12 LEU B O 1
ATOM 1203 N N . ARG B 1 13 ? -13.383 17.297 2.084 1 94.44 13 ARG B N 1
ATOM 1204 C CA . ARG B 1 13 ? -14.211 16.094 2.24 1 94.44 13 ARG B CA 1
ATOM 1205 C C . ARG B 1 13 ? -13.617 14.922 1.472 1 94.44 13 ARG B C 1
ATOM 1207 O O . ARG B 1 13 ? -12.773 15.109 0.591 1 94.44 13 ARG B O 1
ATOM 1214 N N . VAL B 1 14 ? -14.109 13.703 1.806 1 97 14 VAL B N 1
ATOM 1215 C CA . VAL B 1 14 ? -13.656 12.461 1.193 1 97 14 VAL B CA 1
ATOM 1216 C C . VAL B 1 14 ? -13.875 12.523 -0.317 1 97 14 VAL B C 1
ATOM 1218 O O . VAL B 1 14 ? -12.977 12.18 -1.094 1 97 14 VAL B O 1
ATOM 1221 N N . GLU B 1 15 ? -14.961 13.07 -0.717 1 96.69 15 GLU B N 1
ATOM 1222 C CA . GLU B 1 15 ? -15.289 13.102 -2.139 1 96.69 15 GLU B CA 1
ATOM 1223 C C . GLU B 1 15 ? -14.352 14.023 -2.904 1 96.69 15 GLU B C 1
ATOM 1225 O O . GLU B 1 15 ? -14.227 13.922 -4.125 1 96.69 15 GLU B O 1
ATOM 1230 N N . ASP B 1 16 ? -13.688 14.961 -2.191 1 93.88 16 ASP B N 1
ATOM 1231 C CA . ASP B 1 16 ? -12.766 15.898 -2.83 1 93.88 16 ASP B CA 1
ATOM 1232 C C . ASP B 1 16 ? -11.453 15.211 -3.197 1 93.88 16 ASP B C 1
ATOM 1234 O O . ASP B 1 16 ? -10.688 15.727 -4.016 1 93.88 16 ASP B O 1
ATOM 1238 N N . VAL B 1 17 ? -11.188 13.969 -2.578 1 94.44 17 VAL B N 1
ATOM 1239 C CA . VAL B 1 17 ? -9.836 13.43 -2.68 1 94.44 17 VAL B CA 1
ATOM 1240 C C . VAL B 1 17 ? -9.891 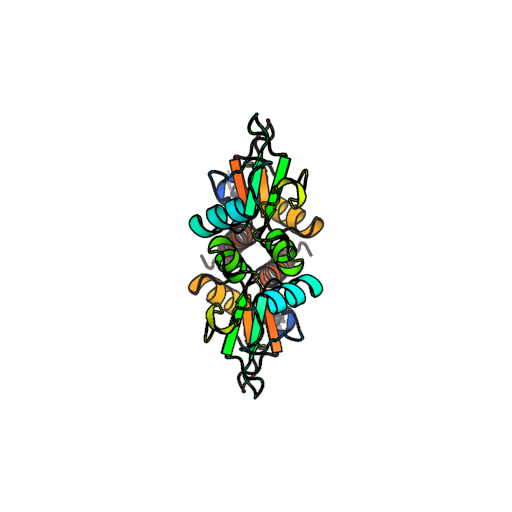11.969 -3.127 1 94.44 17 VAL B C 1
ATOM 1242 O O . VAL B 1 17 ? -8.906 11.43 -3.643 1 94.44 17 VAL B O 1
ATOM 1245 N N . MET B 1 18 ? -11.016 11.344 -2.951 1 96.81 18 MET B N 1
ATOM 1246 C CA . MET B 1 18 ? -11.133 9.906 -3.213 1 96.81 18 MET B CA 1
ATOM 1247 C C . MET B 1 18 ? -10.898 9.609 -4.688 1 96.81 18 MET B C 1
ATOM 1249 O O . MET B 1 18 ? -11.016 10.492 -5.535 1 96.81 18 MET B O 1
ATOM 1253 N N . THR B 1 19 ? -10.477 8.383 -4.965 1 96.94 19 THR B N 1
ATOM 1254 C CA . THR B 1 19 ? -10.477 7.863 -6.328 1 96.94 19 THR B CA 1
ATOM 1255 C C . THR B 1 19 ? -11.875 7.434 -6.742 1 96.94 19 THR B C 1
ATOM 1257 O O . THR B 1 19 ? -12.562 6.727 -6 1 96.94 19 THR B O 1
ATOM 1260 N N . THR B 1 20 ? -12.336 7.898 -7.801 1 97.25 20 THR B N 1
ATOM 1261 C CA . THR B 1 20 ? -13.648 7.582 -8.352 1 97.25 20 THR B CA 1
ATOM 1262 C C . THR B 1 20 ? -13.594 7.496 -9.875 1 97.25 20 THR B C 1
ATOM 1264 O O . THR B 1 20 ? -12.758 8.148 -10.508 1 97.25 20 THR B O 1
ATOM 1267 N N . PRO B 1 21 ? -14.406 6.594 -10.531 1 97.69 21 PRO B N 1
ATOM 1268 C CA . PRO B 1 21 ? -15.391 5.707 -9.914 1 97.69 21 PRO B CA 1
ATOM 1269 C C . PRO B 1 21 ? -14.75 4.492 -9.242 1 97.69 21 PRO B C 1
ATOM 1271 O O . PRO B 1 21 ? -13.586 4.184 -9.5 1 97.69 21 PRO B O 1
ATOM 1274 N N . ALA B 1 22 ? -15.516 3.883 -8.359 1 98.06 22 ALA B N 1
ATOM 1275 C CA . ALA B 1 22 ? -15.055 2.658 -7.711 1 98.06 22 ALA B CA 1
ATOM 1276 C C . ALA B 1 22 ? -14.859 1.538 -8.734 1 98.06 22 ALA B C 1
ATOM 1278 O O . ALA B 1 22 ? -15.672 1.375 -9.648 1 98.06 22 ALA B O 1
ATOM 1279 N N . VAL B 1 23 ? -13.82 0.83 -8.648 1 98.81 23 VAL B N 1
ATOM 1280 C CA . VAL B 1 23 ? -13.641 -0.401 -9.414 1 98.81 23 VAL B CA 1
ATOM 1281 C C . VAL B 1 23 ? -14.156 -1.591 -8.609 1 98.81 23 VAL B C 1
ATOM 1283 O O . VAL B 1 23 ? -13.75 -1.792 -7.457 1 98.81 23 VAL B O 1
ATOM 1286 N N . THR B 1 24 ? -15.055 -2.33 -9.211 1 98.88 24 THR B N 1
ATOM 1287 C CA . THR B 1 24 ? -15.711 -3.402 -8.477 1 98.88 24 THR B CA 1
ATOM 1288 C C . THR B 1 24 ? -15.539 -4.738 -9.195 1 98.88 24 THR B C 1
ATOM 1290 O O . THR B 1 24 ? -15.133 -4.777 -10.359 1 98.88 24 THR B O 1
ATOM 1293 N N . ILE B 1 25 ? -15.836 -5.789 -8.484 1 98.88 25 ILE B N 1
ATOM 1294 C CA . ILE B 1 25 ? -15.805 -7.148 -9.008 1 98.88 25 ILE B CA 1
ATOM 1295 C C . ILE B 1 25 ? -16.875 -7.992 -8.32 1 98.88 25 ILE B C 1
ATOM 1297 O O . ILE B 1 25 ? -17.281 -7.684 -7.195 1 98.88 25 ILE B O 1
ATOM 1301 N N . LYS B 1 26 ? -17.312 -8.977 -8.984 1 98.62 26 LYS B N 1
ATOM 1302 C CA . LYS B 1 26 ? -18.312 -9.875 -8.398 1 98.62 26 LYS B CA 1
ATOM 1303 C C . LYS B 1 26 ? -17.656 -10.898 -7.48 1 98.62 26 LYS B C 1
ATOM 1305 O O . LYS B 1 26 ? -16.469 -11.234 -7.648 1 98.62 26 LYS B O 1
ATOM 1310 N N . MET B 1 27 ? -18.453 -11.469 -6.586 1 97.25 27 MET B N 1
ATOM 1311 C CA . MET B 1 27 ? -17.938 -12.305 -5.5 1 97.25 27 MET B CA 1
ATOM 1312 C C . MET B 1 27 ? -17.375 -13.609 -6.039 1 97.25 27 MET B C 1
ATOM 1314 O O . MET B 1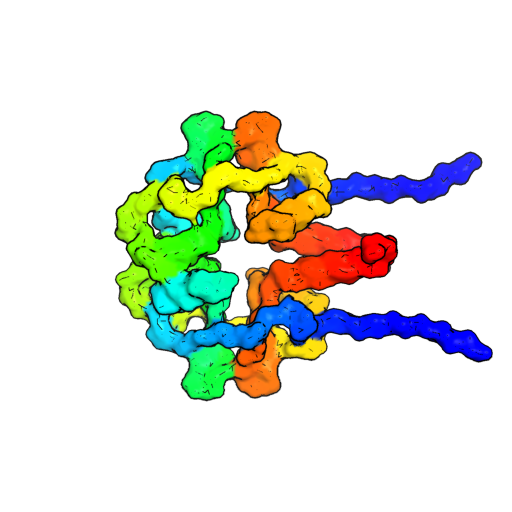 27 ? -16.5 -14.219 -5.41 1 97.25 27 MET B O 1
ATOM 1318 N N . ASP B 1 28 ? -17.766 -14.016 -7.246 1 97.38 28 ASP B N 1
ATOM 1319 C CA . ASP B 1 28 ? -17.391 -15.32 -7.766 1 97.38 28 ASP B CA 1
ATOM 1320 C C . ASP B 1 28 ? -16.172 -15.211 -8.688 1 97.38 28 ASP B C 1
ATOM 1322 O O . ASP B 1 28 ? -15.602 -16.219 -9.094 1 97.38 28 ASP B O 1
ATOM 1326 N N . ALA B 1 29 ? -15.812 -14.008 -9 1 97.88 29 ALA B N 1
ATOM 1327 C CA . ALA B 1 29 ? -14.602 -13.836 -9.789 1 97.88 29 ALA B CA 1
ATOM 1328 C C . ALA B 1 29 ? -13.391 -14.438 -9.078 1 97.88 29 ALA B C 1
ATOM 1330 O O . ALA B 1 29 ? -13.391 -14.57 -7.855 1 97.88 29 ALA B O 1
ATOM 1331 N N . SER B 1 30 ? -12.406 -14.82 -9.836 1 98 30 SER B N 1
ATOM 1332 C CA . SER B 1 30 ? -11.234 -15.453 -9.242 1 98 30 SER B CA 1
ATOM 1333 C C . SER B 1 30 ? -10.25 -14.414 -8.719 1 98 30 SER B C 1
ATOM 1335 O O . SER B 1 30 ? -10.266 -13.266 -9.156 1 98 30 SER B O 1
ATOM 1337 N N . VAL B 1 31 ? -9.414 -14.859 -7.863 1 97.81 31 VAL B N 1
ATOM 1338 C CA . VAL B 1 31 ? -8.336 -14.039 -7.32 1 97.81 31 VAL B CA 1
ATOM 1339 C C . VAL B 1 31 ? -7.449 -13.531 -8.461 1 97.81 31 VAL B C 1
ATOM 1341 O O . VAL B 1 31 ? -7.016 -12.383 -8.453 1 97.81 31 VAL B O 1
ATOM 1344 N N . GLU B 1 32 ? -7.203 -14.367 -9.469 1 97.31 32 GLU B N 1
ATOM 1345 C CA . GLU B 1 32 ? -6.375 -13.977 -10.609 1 97.31 32 GLU B CA 1
ATOM 1346 C C . GLU B 1 32 ? -7.043 -12.875 -11.422 1 97.31 32 GLU B C 1
ATOM 1348 O O . GLU B 1 32 ? -6.375 -11.953 -11.898 1 97.31 32 GLU B O 1
ATOM 1353 N N . GLU B 1 33 ? -8.336 -13.023 -11.617 1 98.06 33 GLU B N 1
ATOM 1354 C CA . GLU B 1 33 ? -9.07 -11.977 -12.312 1 98.06 33 GLU B CA 1
ATOM 1355 C C . GLU B 1 33 ? -8.969 -10.641 -11.578 1 98.06 33 GLU B C 1
ATOM 1357 O O . GLU B 1 33 ? -8.773 -9.594 -12.195 1 98.06 33 GLU B O 1
ATOM 1362 N N . ALA B 1 34 ? -9.125 -10.734 -10.281 1 98.69 34 ALA B N 1
ATOM 1363 C CA . ALA B 1 34 ? -8.984 -9.523 -9.469 1 98.69 34 ALA B CA 1
ATOM 1364 C C . ALA B 1 34 ? -7.594 -8.914 -9.633 1 98.69 34 ALA B C 1
ATOM 1366 O O . ALA B 1 34 ? -7.461 -7.711 -9.859 1 98.69 34 ALA B O 1
ATOM 1367 N N . ALA B 1 35 ? -6.578 -9.742 -9.539 1 98.56 35 ALA B N 1
ATOM 1368 C CA . ALA B 1 35 ? -5.203 -9.273 -9.695 1 98.56 35 ALA B CA 1
ATOM 1369 C C . ALA B 1 35 ? -5 -8.609 -11.055 1 98.56 35 ALA B C 1
ATOM 1371 O O . ALA B 1 35 ? -4.336 -7.57 -11.148 1 98.56 35 ALA B O 1
ATOM 1372 N N . LYS B 1 36 ? -5.559 -9.18 -12.07 1 98.62 36 LYS B N 1
ATOM 1373 C CA . LYS B 1 36 ? -5.438 -8.633 -13.422 1 98.62 36 LYS B CA 1
ATOM 1374 C C . LYS B 1 36 ? -6.078 -7.25 -13.516 1 98.62 36 LYS B C 1
ATOM 1376 O O . LYS B 1 36 ? -5.469 -6.316 -14.039 1 98.62 36 LYS B O 1
ATOM 1381 N N . ILE B 1 37 ? -7.273 -7.121 -13.039 1 98.81 37 ILE B N 1
ATOM 1382 C CA . ILE B 1 37 ? -7.965 -5.84 -13.062 1 98.81 37 ILE B CA 1
ATOM 1383 C C . ILE B 1 37 ? -7.172 -4.809 -12.258 1 98.81 37 ILE B C 1
ATOM 1385 O O . ILE B 1 37 ? -6.957 -3.686 -12.719 1 98.81 37 ILE B O 1
ATOM 1389 N N . MET B 1 38 ? -6.773 -5.211 -11.078 1 98.75 38 MET B N 1
ATOM 1390 C CA . MET B 1 38 ? -6.039 -4.312 -10.188 1 98.75 38 MET B CA 1
ATOM 1391 C C . MET B 1 38 ? -4.73 -3.861 -10.836 1 98.75 38 MET B C 1
ATOM 1393 O O . MET B 1 38 ?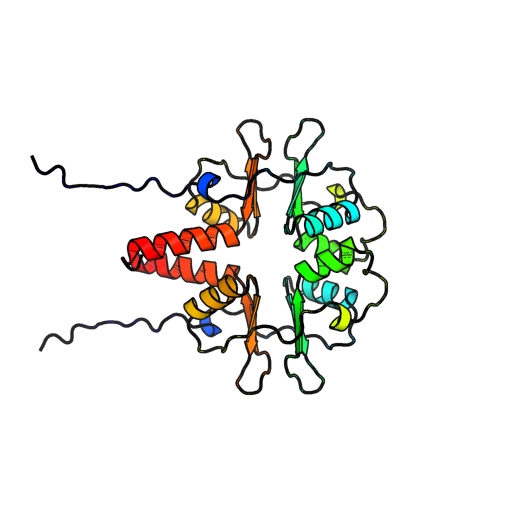 -4.352 -2.693 -10.734 1 98.75 38 MET B O 1
ATOM 1397 N N . ASP B 1 39 ? -4.062 -4.742 -11.453 1 98.56 39 ASP B N 1
ATOM 1398 C CA . ASP B 1 39 ? -2.807 -4.402 -12.117 1 98.56 39 ASP B CA 1
ATOM 1399 C C . ASP B 1 39 ? -3.043 -3.467 -13.297 1 98.56 39 ASP B C 1
ATOM 1401 O O . ASP B 1 39 ? -2.344 -2.463 -13.453 1 98.56 39 ASP B O 1
ATOM 1405 N N . GLU B 1 40 ? -4.031 -3.791 -14.125 1 98.38 40 GLU B N 1
ATOM 1406 C CA . GLU B 1 40 ? -4.367 -3 -15.305 1 98.38 40 GLU B CA 1
ATOM 1407 C C . GLU B 1 40 ? -4.766 -1.577 -14.914 1 98.38 40 GLU B C 1
ATOM 1409 O O . GLU B 1 40 ? -4.406 -0.618 -15.602 1 98.38 40 GLU B O 1
ATOM 1414 N N . LYS B 1 41 ? -5.43 -1.449 -13.852 1 98.19 41 LYS B N 1
ATOM 1415 C CA . LYS B 1 41 ? -5.957 -0.15 -13.445 1 98.19 41 LYS B CA 1
ATOM 1416 C C . LYS B 1 41 ? -5.023 0.536 -12.453 1 98.19 41 LYS B C 1
ATOM 1418 O O . LYS B 1 41 ? -5.277 1.665 -12.023 1 98.19 41 LYS B O 1
ATOM 1423 N N . ARG B 1 42 ? -3.975 -0.17 -12 1 97 42 ARG B N 1
ATOM 1424 C CA . ARG B 1 42 ? -2.969 0.346 -11.078 1 97 42 ARG B CA 1
ATOM 1425 C C . ARG B 1 42 ? -3.6 0.741 -9.75 1 97 42 ARG B C 1
ATOM 1427 O O . ARG B 1 42 ? -3.363 1.842 -9.242 1 97 42 ARG B O 1
ATOM 1434 N N . ILE B 1 43 ? -4.418 -0.174 -9.281 1 97.69 43 ILE B N 1
ATOM 1435 C CA . ILE B 1 43 ? -5.035 0.044 -7.98 1 97.69 43 ILE B CA 1
ATOM 1436 C C . ILE B 1 43 ? -4.637 -1.076 -7.023 1 97.69 43 ILE B C 1
ATOM 1438 O O . ILE B 1 43 ? -4.363 -2.199 -7.453 1 97.69 43 ILE B O 1
ATOM 1442 N N . SER B 1 44 ? -4.637 -0.767 -5.715 1 97.94 44 SER B N 1
ATOM 1443 C CA . SER B 1 44 ? -4.152 -1.716 -4.719 1 97.94 44 SER B CA 1
ATOM 1444 C C . SER B 1 44 ? -5.309 -2.381 -3.977 1 97.94 44 SER B C 1
ATOM 1446 O O . SER B 1 44 ? -5.09 -3.137 -3.027 1 97.94 44 SER B O 1
ATOM 1448 N N . SER B 1 45 ? -6.5 -2.055 -4.359 1 98.69 45 SER B N 1
ATOM 1449 C CA . SER B 1 45 ? -7.688 -2.705 -3.82 1 98.69 45 SER B CA 1
ATOM 1450 C C . SER B 1 45 ? -8.82 -2.73 -4.848 1 98.69 45 SER B C 1
ATOM 1452 O O . SER B 1 45 ? -8.867 -1.886 -5.742 1 98.69 45 SER B O 1
ATOM 1454 N N . ILE B 1 46 ? -9.68 -3.693 -4.688 1 98.88 46 ILE B N 1
ATOM 1455 C CA . ILE B 1 46 ? -10.883 -3.785 -5.508 1 98.88 46 ILE B CA 1
ATOM 1456 C C . ILE B 1 46 ? -12.078 -4.148 -4.629 1 98.88 46 ILE B C 1
ATOM 1458 O O . ILE B 1 46 ? -11.953 -4.926 -3.682 1 98.88 46 ILE B O 1
ATOM 1462 N N . LEU B 1 47 ? -13.18 -3.51 -4.938 1 98.94 47 LEU B N 1
ATOM 1463 C CA . LEU B 1 47 ? -14.367 -3.678 -4.105 1 98.94 47 LEU B CA 1
ATOM 1464 C C . LEU B 1 47 ? -15.25 -4.801 -4.641 1 98.94 47 LEU B C 1
ATOM 1466 O O . LEU B 1 47 ? -15.453 -4.914 -5.852 1 98.94 47 LEU B O 1
ATOM 1470 N N . VAL B 1 48 ? -15.727 -5.637 -3.764 1 98.94 48 VAL B N 1
ATOM 1471 C CA . VAL B 1 48 ? -16.578 -6.766 -4.125 1 98.94 48 VAL B CA 1
ATOM 1472 C C . VAL B 1 48 ? -18.047 -6.402 -3.883 1 98.94 48 VAL B C 1
ATOM 1474 O O . VAL B 1 48 ? -18.406 -5.926 -2.805 1 98.94 48 VAL B O 1
ATOM 1477 N N . VAL B 1 49 ? -18.859 -6.617 -4.867 1 98.88 49 VAL B N 1
ATOM 1478 C CA . VAL B 1 49 ? -20.25 -6.227 -4.762 1 98.88 49 VAL B CA 1
ATOM 1479 C C . VAL B 1 49 ? -21.156 -7.43 -5.039 1 98.88 49 VAL B C 1
ATOM 1481 O O . VAL B 1 49 ? -20.734 -8.391 -5.691 1 98.88 49 VAL B O 1
ATOM 1484 N N . ASP B 1 50 ? -22.297 -7.371 -4.523 1 98.31 50 ASP B N 1
ATOM 1485 C CA . ASP B 1 50 ? -23.281 -8.406 -4.812 1 98.31 50 ASP B CA 1
ATOM 1486 C C . ASP B 1 50 ? -24.031 -8.102 -6.105 1 98.31 50 ASP B C 1
ATOM 1488 O O . ASP B 1 50 ? -23.641 -7.207 -6.859 1 98.31 50 ASP B O 1
ATOM 1492 N N . ASN B 1 51 ? -25.031 -8.859 -6.379 1 97.75 51 ASN B N 1
ATOM 1493 C CA . ASN B 1 51 ? -25.766 -8.758 -7.629 1 97.75 51 ASN B CA 1
ATOM 1494 C C . ASN B 1 51 ? -26.547 -7.441 -7.715 1 97.75 51 ASN B C 1
ATOM 1496 O O . ASN B 1 51 ? -26.953 -7.027 -8.797 1 97.75 51 ASN B O 1
ATOM 1500 N N . ASN B 1 52 ? -26.75 -6.75 -6.602 1 97.94 52 ASN B N 1
ATOM 1501 C CA . ASN B 1 52 ? -27.469 -5.48 -6.574 1 97.94 52 ASN B CA 1
ATOM 1502 C C . ASN B 1 52 ? -26.5 -4.293 -6.566 1 97.94 52 ASN B C 1
ATOM 1504 O O . ASN B 1 52 ? -26.938 -3.148 -6.402 1 97.94 52 ASN B O 1
ATOM 1508 N N . GLY B 1 53 ? -25.25 -4.57 -6.637 1 98.25 53 GLY B N 1
ATOM 1509 C CA . GLY B 1 53 ? -24.266 -3.512 -6.668 1 98.25 53 GLY B CA 1
ATOM 1510 C C . GLY B 1 53 ? -23.891 -3 -5.289 1 98.25 53 GLY B C 1
ATOM 1511 O O . GLY B 1 53 ? -23.234 -1.96 -5.16 1 98.25 53 GLY B O 1
ATOM 1512 N N . LYS B 1 54 ? -24.312 -3.746 -4.258 1 98.75 54 LYS B N 1
ATOM 1513 C CA . LYS B 1 54 ? -24 -3.342 -2.893 1 98.75 54 LYS B CA 1
ATOM 1514 C C . LYS B 1 54 ? -22.641 -3.904 -2.455 1 98.75 54 LYS B C 1
ATOM 1516 O O . LYS B 1 54 ? -22.312 -5.043 -2.783 1 98.75 54 LYS B O 1
ATOM 1521 N N . LEU B 1 55 ? -22 -3.133 -1.663 1 98.94 55 LEU B N 1
ATOM 1522 C CA . LEU B 1 55 ? -20.672 -3.529 -1.184 1 98.94 55 LEU B CA 1
ATOM 1523 C C . LEU B 1 55 ? -20.781 -4.703 -0.216 1 98.94 55 LEU B C 1
ATOM 1525 O O . LEU B 1 55 ? -21.531 -4.641 0.764 1 98.94 55 LEU B O 1
ATOM 1529 N N . VAL B 1 56 ? -19.953 -5.742 -0.502 1 98.81 56 VAL B N 1
ATOM 1530 C CA . VAL B 1 56 ? -19.984 -6.883 0.408 1 98.81 56 VAL B CA 1
ATOM 1531 C C . VAL B 1 56 ? -18.578 -7.227 0.86 1 98.81 56 VAL B C 1
ATOM 1533 O O . VAL B 1 56 ? -18.391 -8 1.802 1 98.81 56 VAL B O 1
ATOM 1536 N N . GLY B 1 57 ? -17.562 -6.707 0.215 1 98.88 57 GLY B N 1
ATOM 1537 C CA . GLY B 1 57 ? -16.203 -7.016 0.601 1 98.88 57 GLY B CA 1
ATOM 1538 C C . GLY B 1 57 ? -15.172 -6.125 -0.072 1 98.88 57 GLY B C 1
ATOM 1539 O O . GLY B 1 57 ? -15.523 -5.285 -0.901 1 98.88 57 GLY B O 1
ATOM 1540 N N . ILE B 1 58 ? -13.977 -6.293 0.289 1 98.94 58 ILE B N 1
ATOM 1541 C CA . ILE B 1 58 ? -12.828 -5.641 -0.333 1 98.94 58 ILE B CA 1
ATOM 1542 C C . ILE B 1 58 ? -11.664 -6.621 -0.428 1 98.94 58 ILE B C 1
ATOM 1544 O O . ILE B 1 58 ? -11.461 -7.438 0.473 1 98.94 58 ILE B O 1
ATOM 1548 N N . PHE B 1 59 ? -11.016 -6.648 -1.526 1 98.88 59 PHE B N 1
ATOM 1549 C CA . PHE B 1 59 ? -9.805 -7.426 -1.775 1 98.88 59 PHE B CA 1
ATOM 1550 C C . PHE B 1 59 ? -8.625 -6.512 -2.061 1 98.88 59 PHE B C 1
ATOM 1552 O O . PHE B 1 59 ? -8.711 -5.629 -2.916 1 98.88 59 PHE B O 1
ATOM 1559 N N . THR B 1 60 ? -7.5 -6.672 -1.255 1 98.56 60 THR B N 1
ATOM 1560 C CA . THR B 1 60 ? -6.379 -5.746 -1.321 1 98.56 60 THR B CA 1
ATOM 1561 C C . THR B 1 60 ? -5.094 -6.477 -1.703 1 98.56 60 THR B C 1
ATOM 1563 O O . THR B 1 60 ? -5.07 -7.707 -1.778 1 98.56 60 THR B O 1
ATOM 1566 N N . ASP B 1 61 ? -4.055 -5.668 -1.916 1 98.38 61 ASP B N 1
ATOM 1567 C CA . ASP B 1 61 ? -2.729 -6.238 -2.135 1 98.38 61 ASP B CA 1
ATOM 1568 C C . ASP B 1 61 ? -2.309 -7.121 -0.963 1 98.38 61 ASP B C 1
ATOM 1570 O O . ASP B 1 61 ? -1.613 -8.125 -1.151 1 98.38 61 ASP B O 1
ATOM 1574 N N . ARG B 1 62 ? -2.697 -6.797 0.224 1 98 62 ARG B N 1
ATOM 1575 C CA . ARG B 1 62 ? -2.406 -7.637 1.381 1 98 62 ARG B CA 1
ATOM 1576 C C . ARG B 1 62 ? -3.047 -9.016 1.232 1 98 62 ARG B C 1
ATOM 1578 O O . ARG B 1 62 ? -2.418 -10.031 1.528 1 98 62 ARG B O 1
ATOM 1585 N N . ASP B 1 63 ? -4.262 -9.047 0.822 1 98.31 63 ASP B N 1
ATOM 1586 C CA . ASP B 1 63 ? -4.953 -10.312 0.587 1 98.31 63 ASP B CA 1
ATOM 1587 C C . ASP B 1 63 ? -4.258 -11.117 -0.505 1 98.31 63 ASP B C 1
ATOM 1589 O O . ASP B 1 63 ? -4.137 -12.344 -0.396 1 98.31 63 ASP B O 1
ATOM 1593 N N . LEU B 1 64 ? -3.904 -10.43 -1.525 1 98.5 64 LEU B N 1
ATOM 1594 C CA . LEU B 1 64 ? -3.191 -11.086 -2.615 1 98.5 64 LEU B CA 1
ATOM 1595 C C . LEU B 1 64 ? -1.865 -11.664 -2.127 1 98.5 64 LEU B C 1
ATOM 1597 O O . LEU B 1 64 ? -1.482 -12.766 -2.518 1 98.5 64 LEU B O 1
ATOM 1601 N N . ARG B 1 65 ? -1.146 -10.906 -1.307 1 98.44 65 ARG B N 1
ATOM 1602 C CA . ARG B 1 65 ? 0.09 -11.398 -0.708 1 98.44 65 ARG B CA 1
ATOM 1603 C C . ARG B 1 65 ? -0.158 -12.672 0.086 1 98.44 65 ARG B C 1
ATOM 1605 O O . ARG B 1 65 ? 0.592 -13.648 -0.039 1 98.44 65 ARG B O 1
ATOM 1612 N N . PHE B 1 66 ? -1.21 -12.68 0.849 1 98.38 66 PHE B N 1
ATOM 1613 C CA . PHE B 1 66 ? -1.595 -13.875 1.59 1 98.38 66 PHE B CA 1
ATOM 1614 C C . PHE B 1 66 ? -1.83 -15.047 0.645 1 98.38 66 PHE B C 1
ATOM 1616 O O . PHE B 1 66 ? -1.341 -16.156 0.883 1 98.38 66 PHE B O 1
ATOM 1623 N N . ALA B 1 67 ? -2.586 -14.789 -0.396 1 98.06 67 ALA B N 1
ATOM 1624 C CA . ALA B 1 67 ? -2.885 -15.836 -1.37 1 98.06 67 ALA B CA 1
ATOM 1625 C C . ALA B 1 67 ? -1.603 -16.406 -1.976 1 98.06 67 ALA B C 1
ATOM 1627 O O . ALA B 1 67 ? -1.444 -17.625 -2.08 1 98.06 67 ALA B O 1
ATOM 1628 N N . ALA B 1 68 ? -0.705 -15.539 -2.402 1 97.5 68 ALA B N 1
ATOM 1629 C CA . ALA B 1 68 ? 0.556 -15.953 -3.016 1 97.5 68 ALA B CA 1
ATOM 1630 C C . ALA B 1 68 ? 1.42 -16.719 -2.023 1 97.5 68 ALA B C 1
ATOM 1632 O O . ALA B 1 68 ? 1.995 -17.766 -2.367 1 97.5 68 ALA B O 1
ATOM 1633 N N . ALA B 1 69 ? 1.477 -16.297 -0.793 1 97.56 69 ALA B N 1
ATOM 1634 C CA . ALA B 1 69 ? 2.293 -16.906 0.254 1 97.56 69 ALA B CA 1
ATOM 1635 C C . ALA B 1 69 ? 1.799 -18.312 0.586 1 97.56 69 ALA B C 1
ATOM 1637 O O . ALA B 1 69 ? 2.578 -19.172 1.014 1 97.56 69 ALA B O 1
ATOM 1638 N N . ASN B 1 70 ? 0.525 -18.531 0.372 1 96.62 70 ASN B N 1
ATOM 1639 C CA . ASN B 1 70 ? -0.075 -19.781 0.812 1 96.62 70 ASN B CA 1
ATOM 1640 C C . ASN B 1 70 ? -0.48 -20.656 -0.372 1 96.62 70 ASN B C 1
ATOM 1642 O O . ASN B 1 70 ? -1.309 -21.562 -0.23 1 96.62 70 ASN B O 1
ATOM 1646 N N . GLY B 1 71 ? 0.02 -20.359 -1.494 1 94.88 71 GLY B N 1
ATOM 1647 C CA . GLY B 1 71 ? -0.159 -21.219 -2.662 1 94.88 71 GLY B CA 1
ATOM 1648 C C . GLY B 1 71 ? -1.585 -21.219 -3.18 1 94.88 71 GLY B C 1
ATOM 1649 O O . GLY B 1 71 ? -2.08 -22.266 -3.629 1 94.88 71 GLY B O 1
ATOM 1650 N N . LYS B 1 72 ? -2.242 -20.078 -3.123 1 95.12 72 LYS B N 1
ATOM 1651 C CA . LYS B 1 72 ? -3.652 -20.016 -3.498 1 95.12 72 LYS B CA 1
ATOM 1652 C C . LYS B 1 72 ? -3.838 -19.297 -4.828 1 95.12 72 LYS B C 1
ATOM 1654 O O . LYS B 1 72 ? -4.969 -19.016 -5.238 1 95.12 72 LYS B O 1
ATOM 1659 N N . ILE B 1 73 ? -2.805 -18.969 -5.473 1 95.12 73 ILE B N 1
ATOM 1660 C CA . ILE B 1 73 ? -2.873 -18.312 -6.773 1 95.12 73 ILE B CA 1
ATOM 1661 C C . ILE B 1 73 ? -2.799 -19.359 -7.883 1 95.12 73 ILE B C 1
ATOM 1663 O O . ILE B 1 73 ? -2.029 -20.312 -7.789 1 95.12 73 ILE B O 1
ATOM 1667 N N . GLY B 1 74 ? -3.508 -19.094 -8.977 1 90.38 74 GLY B N 1
ATOM 1668 C CA . GLY B 1 74 ? -3.512 -20 -10.117 1 90.38 74 GLY B CA 1
ATOM 1669 C C . GLY B 1 74 ? -4.465 -21.156 -9.953 1 90.38 74 GLY B C 1
ATOM 1670 O O . GLY B 1 74 ? -4.367 -22.156 -10.672 1 90.38 74 GLY B O 1
ATOM 1671 N N . LYS B 1 75 ? -5.387 -21.078 -9.055 1 92.19 75 LYS B N 1
ATOM 1672 C CA . LYS B 1 75 ? -6.281 -22.203 -8.742 1 92.19 75 LYS B CA 1
ATOM 1673 C C . LYS B 1 75 ? -7.738 -21.812 -8.984 1 92.19 75 LYS B C 1
ATOM 1675 O O . LYS B 1 75 ? -8.648 -22.609 -8.719 1 92.19 75 LYS B O 1
ATOM 1680 N N . GLY B 1 76 ? -7.949 -20.625 -9.414 1 94.62 76 GLY B N 1
ATOM 1681 C CA . GLY B 1 76 ? -9.312 -20.188 -9.672 1 94.62 76 GLY B CA 1
ATOM 1682 C C . GLY B 1 76 ? -10.125 -20 -8.406 1 94.62 76 GLY B C 1
ATOM 1683 O O . GLY B 1 76 ? -11.344 -20.188 -8.406 1 94.62 76 GLY B O 1
ATOM 1684 N N . ILE B 1 77 ? -9.5 -19.672 -7.281 1 96.94 77 ILE B N 1
ATOM 1685 C CA . ILE B 1 77 ? -10.172 -19.453 -6.004 1 96.94 77 ILE B CA 1
ATOM 1686 C C . ILE B 1 77 ? -11.062 -18.219 -6.086 1 96.94 77 ILE B C 1
ATOM 1688 O O . ILE B 1 77 ? -10.617 -17.156 -6.504 1 96.94 77 ILE B O 1
ATOM 1692 N N . PRO B 1 78 ? -12.336 -18.438 -5.715 1 98.19 78 PRO B N 1
ATOM 1693 C CA . PRO B 1 78 ? 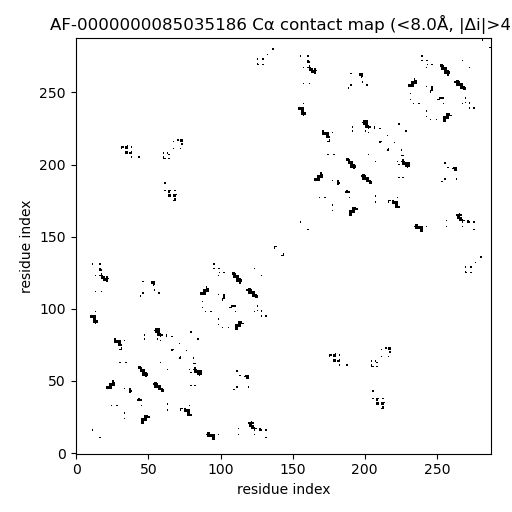-13.211 -17.266 -5.723 1 98.19 78 PRO B CA 1
ATOM 1694 C C . PRO B 1 78 ? -12.781 -16.203 -4.715 1 98.19 78 PRO B C 1
ATOM 1696 O O . PRO B 1 78 ? -12.344 -16.531 -3.613 1 98.19 78 PRO B O 1
ATOM 1699 N N . ILE B 1 79 ? -12.938 -14.969 -5.105 1 98 79 ILE B N 1
ATOM 1700 C CA . ILE B 1 79 ? -12.406 -13.844 -4.352 1 98 79 ILE B CA 1
ATOM 1701 C C . ILE B 1 79 ? -13.102 -13.758 -2.994 1 98 79 ILE B C 1
ATOM 1703 O O . ILE B 1 79 ? -12.5 -13.312 -2.01 1 98 79 ILE B O 1
ATOM 1707 N N . HIS B 1 80 ? -14.375 -14.211 -2.9 1 97.44 80 HIS B N 1
ATOM 1708 C CA . HIS B 1 80 ? -15.109 -14.102 -1.644 1 97.44 80 HIS B CA 1
ATOM 1709 C C . HIS B 1 80 ? -14.469 -14.961 -0.558 1 97.44 80 HIS B C 1
ATOM 1711 O O . HIS B 1 80 ? -14.742 -14.773 0.629 1 97.44 80 HIS B O 1
ATOM 1717 N N . MET B 1 81 ? -13.641 -15.898 -0.92 1 97.88 81 MET B N 1
ATOM 1718 C CA . MET B 1 81 ? -12.977 -16.766 0.045 1 97.88 81 MET B CA 1
ATOM 1719 C C . MET B 1 81 ? -11.789 -16.062 0.688 1 97.88 81 MET B C 1
ATOM 1721 O O . MET B 1 81 ? -11.273 -16.516 1.712 1 97.88 81 MET B O 1
ATOM 1725 N N . LEU B 1 82 ? -11.336 -14.969 0.116 1 98.12 82 LEU B N 1
ATOM 1726 C CA . LEU B 1 82 ? -10.102 -14.352 0.592 1 98.12 82 LEU B CA 1
ATOM 1727 C C . LEU B 1 82 ? -10.328 -12.875 0.926 1 98.12 82 LEU B C 1
ATOM 1729 O O . LEU B 1 82 ? -9.516 -12.258 1.615 1 98.12 82 LEU B O 1
ATOM 1733 N N . MET B 1 83 ? -11.383 -12.305 0.383 1 98.25 83 MET B N 1
ATOM 1734 C CA . MET B 1 83 ? -11.664 -10.891 0.616 1 98.25 83 MET B CA 1
ATOM 1735 C C . MET B 1 83 ? -11.969 -10.633 2.088 1 98.25 83 MET B C 1
ATOM 1737 O O . MET B 1 83 ? -12.266 -11.562 2.838 1 98.25 83 MET B O 1
ATOM 1741 N N . THR B 1 84 ? -11.805 -9.383 2.561 1 98.31 84 THR B N 1
ATOM 1742 C CA . THR B 1 84 ? -12.375 -8.945 3.83 1 98.31 84 THR B CA 1
ATOM 1743 C C . THR B 1 84 ? -13.867 -8.664 3.688 1 98.31 84 THR B C 1
ATOM 1745 O O . THR B 1 84 ? -14.273 -7.836 2.875 1 98.31 84 THR B O 1
ATOM 1748 N N . GLU B 1 85 ? -14.641 -9.312 4.402 1 98.19 85 GLU B N 1
ATOM 1749 C CA . GLU B 1 85 ? -16.094 -9.133 4.34 1 98.19 85 GLU B CA 1
ATOM 1750 C C . GLU B 1 85 ? -16.531 -7.926 5.168 1 98.19 85 GLU B C 1
ATOM 1752 O O . GLU B 1 85 ? -15.945 -7.645 6.219 1 98.19 85 GLU B O 1
ATOM 1757 N N . ASN B 1 86 ? -17.547 -7.246 4.668 1 97.44 86 ASN B N 1
ATOM 1758 C CA . ASN B 1 86 ? -18.156 -6.117 5.355 1 97.44 86 ASN B CA 1
ATOM 1759 C C . ASN B 1 86 ? -17.109 -5.129 5.867 1 97.44 86 ASN B C 1
ATOM 1761 O O . ASN B 1 86 ? -17.062 -4.84 7.062 1 97.44 86 ASN B O 1
ATOM 1765 N N . PRO B 1 87 ? -16.391 -4.613 4.957 1 98.75 87 PRO B N 1
ATOM 1766 C CA . PRO B 1 87 ? -15.328 -3.693 5.371 1 98.75 87 PRO B CA 1
ATOM 1767 C C . PRO B 1 87 ? -15.875 -2.41 6 1 98.75 87 PRO B C 1
ATOM 1769 O O . PRO B 1 87 ? -17.031 -2.041 5.762 1 98.75 87 PRO B O 1
ATOM 1772 N N . ILE B 1 88 ? -15.047 -1.771 6.824 1 98.5 88 ILE B N 1
ATOM 1773 C CA . ILE B 1 88 ? -15.344 -0.42 7.285 1 98.5 88 ILE B CA 1
ATOM 1774 C C . ILE B 1 88 ? -15.43 0.525 6.09 1 98.5 88 ILE B C 1
ATOM 1776 O O . ILE B 1 88 ? -14.617 0.451 5.172 1 98.5 88 ILE B O 1
ATOM 1780 N N . THR B 1 89 ? -16.406 1.414 6.129 1 98.81 89 THR B N 1
ATOM 1781 C CA . THR B 1 89 ? -16.656 2.326 5.02 1 98.81 89 THR B CA 1
ATOM 1782 C C . THR B 1 89 ? -16.703 3.771 5.504 1 98.81 89 THR B C 1
ATOM 1784 O O . THR B 1 89 ? -16.578 4.035 6.703 1 98.81 89 THR B O 1
ATOM 1787 N N . ILE B 1 90 ? -16.797 4.652 4.586 1 98.75 90 ILE B N 1
ATOM 1788 C CA . ILE B 1 90 ? -16.953 6.074 4.887 1 98.75 90 ILE B CA 1
ATOM 1789 C C . ILE B 1 90 ? -17.875 6.723 3.852 1 98.75 90 ILE B C 1
ATOM 1791 O O . ILE B 1 90 ? -17.938 6.281 2.703 1 98.75 90 ILE B O 1
ATOM 1795 N N . ALA B 1 91 ? -18.562 7.703 4.25 1 98.81 91 ALA B N 1
ATOM 1796 C CA . ALA B 1 91 ? -19.438 8.43 3.334 1 98.81 91 ALA B CA 1
ATOM 1797 C C . ALA B 1 91 ? -18.672 9.516 2.584 1 98.81 91 ALA B C 1
ATOM 1799 O O . ALA B 1 91 ? -17.672 10.047 3.096 1 98.81 91 ALA B O 1
ATOM 1800 N N . PRO B 1 92 ? -19.125 9.875 1.338 1 98.19 92 PRO B N 1
ATOM 1801 C CA . PRO B 1 92 ? -18.406 10.867 0.531 1 98.19 92 PRO B CA 1
ATOM 1802 C C . PRO B 1 92 ? -18.344 12.234 1.196 1 98.19 92 PRO B C 1
ATOM 1804 O O . PRO B 1 92 ? -17.375 12.984 0.984 1 98.19 92 PRO B O 1
ATOM 1807 N N . ASN B 1 93 ? -19.25 12.562 2.078 1 97.31 93 ASN B N 1
ATOM 1808 C CA . ASN B 1 93 ? -19.344 13.914 2.627 1 97.31 93 ASN B CA 1
ATOM 1809 C C . ASN B 1 93 ? -18.625 14.016 3.971 1 97.31 93 ASN B C 1
ATOM 1811 O O . ASN B 1 93 ? -18.578 15.102 4.562 1 97.31 93 ASN B O 1
ATOM 1815 N N . GLU B 1 94 ? -18.141 12.906 4.457 1 96.5 94 GLU B N 1
ATOM 1816 C CA . GLU B 1 94 ? -17.406 12.938 5.719 1 96.5 94 GLU B CA 1
ATOM 1817 C C . GLU B 1 94 ? -16.047 13.625 5.555 1 96.5 94 GLU B C 1
ATOM 1819 O O . GLU B 1 94 ? -15.484 13.633 4.465 1 96.5 94 GLU B O 1
ATOM 1824 N N . PRO B 1 95 ? -15.555 14.305 6.594 1 92.25 95 PRO B N 1
ATOM 1825 C CA . PRO B 1 95 ? -14.258 14.984 6.508 1 92.25 95 PRO B CA 1
ATOM 1826 C C . PRO B 1 95 ? -13.094 14.016 6.348 1 92.25 95 PRO B C 1
ATOM 1828 O O . PRO B 1 95 ? -13.148 12.883 6.848 1 92.25 95 PRO B O 1
ATOM 1831 N N . ILE B 1 96 ? -12.055 14.43 5.746 1 91.88 96 ILE B N 1
ATOM 1832 C CA . ILE B 1 96 ? -10.867 13.617 5.52 1 91.88 96 ILE B CA 1
ATOM 1833 C C . ILE B 1 96 ? -10.266 13.195 6.859 1 91.88 96 ILE B C 1
ATOM 1835 O O . ILE B 1 96 ? -9.703 12.102 6.977 1 91.88 96 ILE B O 1
ATOM 1839 N N . THR B 1 97 ? -10.438 13.969 7.891 1 87.06 97 THR B N 1
ATOM 1840 C CA . THR B 1 97 ? -9.93 13.625 9.219 1 87.06 97 THR B CA 1
ATOM 1841 C C . THR B 1 97 ? -10.609 12.367 9.75 1 87.06 97 THR B C 1
ATOM 1843 O O . THR B 1 97 ? -9.992 11.586 10.477 1 87.06 97 THR B O 1
ATOM 1846 N N . GLU B 1 98 ? -11.844 12.195 9.359 1 92.38 98 GLU B N 1
ATOM 1847 C CA . GLU B 1 98 ? -12.547 10.977 9.75 1 92.38 98 GLU B CA 1
ATOM 1848 C C . GLU B 1 98 ? -11.984 9.758 9.031 1 92.38 98 GLU B C 1
ATOM 1850 O O . GLU B 1 98 ? -11.898 8.672 9.602 1 92.38 98 GLU B O 1
ATOM 1855 N N . ALA B 1 99 ? -11.656 9.953 7.758 1 94.88 99 ALA B N 1
ATOM 1856 C CA . ALA B 1 99 ? -11.008 8.875 7.023 1 94.88 99 ALA B CA 1
ATOM 1857 C C . ALA B 1 99 ? -9.719 8.43 7.715 1 94.88 99 ALA B C 1
ATOM 1859 O O . ALA B 1 99 ? -9.492 7.23 7.902 1 94.88 99 ALA B O 1
ATOM 1860 N N . LEU B 1 100 ? -8.984 9.43 8.133 1 89.5 100 LEU B N 1
ATOM 1861 C CA . LEU B 1 100 ? -7.727 9.141 8.82 1 89.5 100 LEU B CA 1
ATOM 1862 C C . LEU B 1 100 ? -7.98 8.391 10.125 1 89.5 100 LEU B C 1
ATOM 1864 O O . LEU B 1 100 ? -7.289 7.414 10.422 1 89.5 100 LEU B O 1
ATOM 1868 N N . ARG B 1 101 ? -8.906 8.828 10.875 1 90.56 101 ARG B N 1
ATOM 1869 C CA . ARG B 1 101 ? -9.25 8.188 12.141 1 90.56 101 ARG B CA 1
ATOM 1870 C C . ARG B 1 101 ? -9.664 6.738 11.93 1 90.56 101 ARG B C 1
ATOM 1872 O O . ARG B 1 101 ? -9.188 5.84 12.625 1 90.56 101 ARG B O 1
ATOM 1879 N N . LYS B 1 102 ? -10.516 6.492 11 1 96 102 LYS B N 1
ATOM 1880 C CA . LYS B 1 102 ? -11 5.145 10.719 1 96 102 LYS B CA 1
ATOM 1881 C C . LYS B 1 102 ? -9.867 4.23 10.273 1 96 102 LYS B C 1
ATOM 1883 O O . LYS B 1 102 ? -9.781 3.08 10.711 1 96 102 LYS B O 1
ATOM 1888 N N . MET B 1 103 ? -8.992 4.773 9.398 1 95.19 103 MET B N 1
ATOM 1889 C CA . MET B 1 103 ? -7.867 3.984 8.906 1 95.19 103 MET B CA 1
ATOM 1890 C C . MET B 1 103 ? -6.93 3.605 10.055 1 95.19 103 MET B C 1
ATOM 1892 O O . MET B 1 103 ? -6.492 2.459 10.141 1 95.19 103 MET B O 1
ATOM 1896 N N . ARG B 1 104 ? -6.656 4.531 10.898 1 89.94 104 ARG B N 1
ATOM 1897 C CA . ARG B 1 104 ? -5.758 4.297 12.023 1 89.94 104 ARG B CA 1
ATOM 1898 C C . ARG B 1 104 ? -6.371 3.312 13.016 1 89.94 104 ARG B C 1
ATOM 1900 O O . ARG B 1 104 ? -5.719 2.348 13.422 1 89.94 104 ARG B O 1
ATOM 1907 N N . ASP B 1 105 ? -7.641 3.531 13.406 1 93.75 105 ASP B N 1
ATOM 1908 C CA . ASP B 1 105 ? -8.312 2.711 14.406 1 93.75 105 ASP B CA 1
ATOM 1909 C C . ASP B 1 105 ? -8.461 1.27 13.93 1 93.75 105 ASP B C 1
ATOM 1911 O O . ASP B 1 105 ? -8.297 0.328 14.703 1 93.75 105 ASP B O 1
ATOM 1915 N N . ALA B 1 106 ? -8.75 1.094 12.664 1 95.69 106 ALA B N 1
ATOM 1916 C CA . ALA B 1 106 ? -9.008 -0.236 12.117 1 95.69 106 ALA B CA 1
ATOM 1917 C C . ALA B 1 106 ? -7.742 -0.831 11.5 1 95.69 106 ALA B C 1
ATOM 1919 O O . ALA B 1 106 ? -7.73 -1.997 11.102 1 95.69 106 ALA B O 1
ATOM 1920 N N . ASP B 1 107 ? -6.684 -0.031 11.375 1 93.62 107 ASP B N 1
ATOM 1921 C CA . ASP B 1 107 ? -5.426 -0.432 10.758 1 93.62 107 ASP B CA 1
ATOM 1922 C C . ASP B 1 107 ? -5.641 -0.9 9.32 1 93.62 107 ASP B C 1
ATOM 1924 O O . ASP B 1 107 ? -5.223 -2 8.953 1 93.62 107 ASP B O 1
ATOM 1928 N N . VAL B 1 108 ? -6.309 -0.052 8.531 1 96.25 108 VAL B N 1
ATOM 1929 C CA . VAL B 1 108 ? -6.543 -0.32 7.113 1 96.25 108 VAL B CA 1
ATOM 1930 C C . VAL B 1 108 ? -5.988 0.828 6.273 1 96.25 108 VAL B C 1
ATOM 1932 O O . VAL B 1 108 ? -5.875 1.959 6.754 1 96.25 108 VAL B O 1
ATOM 1935 N N . LYS B 1 109 ? -5.676 0.518 5.02 1 95.81 109 LYS B N 1
ATOM 1936 C CA . LYS B 1 109 ? -5.047 1.509 4.148 1 95.81 109 LYS B CA 1
ATOM 1937 C C . LYS B 1 109 ? -6.031 2.027 3.105 1 95.81 109 LYS B C 1
ATOM 1939 O O . LYS B 1 109 ? -5.738 2.982 2.387 1 95.81 109 LYS B O 1
ATOM 1944 N N . HIS B 1 110 ? -7.133 1.346 3.006 1 97.75 110 HIS B N 1
ATOM 1945 C CA . HIS B 1 110 ? -8.195 1.695 2.064 1 97.75 110 HIS B CA 1
ATOM 1946 C C . HIS B 1 110 ? -9.555 1.739 2.756 1 97.75 110 HIS B C 1
ATOM 1948 O O . HIS B 1 110 ? -9.875 0.86 3.561 1 97.75 110 HIS B O 1
ATOM 1954 N N . LEU B 1 111 ? -10.273 2.727 2.43 1 98.62 111 LEU B N 1
ATOM 1955 C CA . LEU B 1 111 ? -11.672 2.812 2.842 1 98.62 111 LEU B CA 1
ATOM 1956 C C . LEU B 1 111 ? -12.594 2.898 1.629 1 98.62 111 LEU B C 1
ATOM 1958 O O . LEU B 1 111 ? -12.508 3.85 0.848 1 98.62 111 LEU B O 1
ATOM 1962 N N . PRO B 1 112 ? -13.469 1.887 1.449 1 98.94 112 PRO B N 1
ATOM 1963 C CA . PRO B 1 112 ? -14.531 2.098 0.468 1 98.94 112 PRO B CA 1
ATOM 1964 C C . PRO B 1 112 ? -15.414 3.297 0.807 1 98.94 112 PRO B C 1
ATOM 1966 O O . PRO B 1 112 ? -15.742 3.516 1.976 1 98.94 112 PRO B O 1
ATOM 1969 N N . VAL B 1 113 ? -15.656 4.066 -0.158 1 98.94 113 VAL B N 1
ATOM 1970 C CA . VAL B 1 113 ? -16.625 5.156 -0.034 1 98.94 113 VAL B CA 1
ATOM 1971 C C . VAL B 1 113 ? -17.969 4.711 -0.583 1 98.94 113 VAL B C 1
ATOM 1973 O O . VAL B 1 113 ? -18.078 4.305 -1.742 1 98.94 113 VAL B O 1
ATOM 1976 N N . VAL B 1 114 ? -18.984 4.793 0.227 1 98.94 114 VAL B N 1
ATOM 1977 C CA . VAL B 1 114 ? -20.281 4.25 -0.188 1 98.94 114 VAL B CA 1
ATOM 1978 C C . VAL B 1 114 ? -21.359 5.316 -0.046 1 98.94 114 VAL B C 1
ATOM 1980 O O . VAL B 1 114 ? -21.219 6.242 0.759 1 98.94 114 VAL B O 1
ATOM 1983 N N . ASP B 1 115 ? -22.375 5.211 -0.875 1 98.56 115 ASP B N 1
ATOM 1984 C CA . ASP B 1 115 ? -23.531 6.094 -0.75 1 98.56 115 ASP B CA 1
ATOM 1985 C C . ASP B 1 115 ? -24.531 5.547 0.269 1 98.56 115 ASP B C 1
ATOM 1987 O O . ASP B 1 115 ? -24.219 4.609 1.005 1 98.56 115 ASP B O 1
ATOM 1991 N N . LYS B 1 116 ? -25.641 6.172 0.384 1 98.19 116 LYS B N 1
ATOM 1992 C CA . LYS B 1 116 ? -26.656 5.848 1.392 1 98.19 116 LYS B CA 1
ATOM 1993 C C . LYS B 1 116 ? -27.219 4.445 1.17 1 98.19 116 LYS B C 1
ATOM 1995 O O . LYS B 1 116 ? -27.797 3.855 2.082 1 98.19 116 LYS B O 1
ATOM 2000 N N . GLU B 1 117 ? -27.094 3.887 -0.01 1 98.31 117 GLU B N 1
ATOM 2001 C CA . GLU B 1 117 ? -27.609 2.559 -0.331 1 98.31 117 GLU B CA 1
ATOM 2002 C C . GLU B 1 117 ? -26.516 1.505 -0.225 1 98.31 117 GLU B C 1
ATOM 2004 O O . GLU B 1 117 ? -26.656 0.39 -0.73 1 98.31 117 GLU B O 1
ATOM 2009 N N . ASN B 1 118 ? -25.406 1.863 0.292 1 98.56 118 ASN B N 1
ATOM 2010 C CA . ASN B 1 118 ? -24.25 0.989 0.475 1 98.56 118 ASN B CA 1
ATOM 2011 C C . ASN B 1 118 ? -23.625 0.586 -0.862 1 98.56 118 ASN B C 1
ATOM 2013 O O . ASN B 1 118 ? -23.047 -0.49 -0.98 1 98.56 118 ASN B O 1
ATOM 2017 N N . LYS B 1 119 ? -23.844 1.416 -1.842 1 98.81 119 LYS B N 1
ATOM 2018 C CA . LYS B 1 119 ? -23.172 1.229 -3.127 1 98.81 119 LYS B CA 1
ATOM 2019 C C . LYS B 1 119 ? -21.844 1.98 -3.172 1 98.81 119 LYS B C 1
ATOM 2021 O O . LYS B 1 119 ? -21.781 3.162 -2.822 1 98.81 119 LYS B O 1
ATOM 2026 N N . PRO B 1 120 ? -20.859 1.271 -3.58 1 98.88 120 PRO B N 1
ATOM 2027 C CA . PRO B 1 120 ? -19.562 1.946 -3.607 1 98.88 120 PRO B CA 1
ATOM 2028 C C . PRO B 1 120 ? -19.469 3.02 -4.688 1 98.88 120 PRO B C 1
ATOM 2030 O O . PRO B 1 120 ? -19.844 2.775 -5.84 1 98.88 120 PRO B O 1
ATOM 2033 N N . VAL B 1 121 ? -18.953 4.188 -4.289 1 98.75 121 VAL B N 1
ATOM 2034 C CA . VAL B 1 121 ? -18.828 5.289 -5.238 1 98.75 121 VAL B CA 1
ATOM 2035 C C . VAL B 1 121 ? -17.359 5.648 -5.422 1 98.75 121 VAL B C 1
ATOM 2037 O O . VAL B 1 121 ? -17 6.375 -6.352 1 98.75 121 VAL B O 1
ATOM 2040 N N . GLY B 1 122 ? -16.469 5.195 -4.602 1 98.75 122 GLY B N 1
ATOM 2041 C CA . GLY B 1 122 ? -15.039 5.441 -4.684 1 98.75 122 GLY B CA 1
ATOM 2042 C C . GLY B 1 122 ? -14.242 4.723 -3.609 1 98.75 122 GLY B C 1
ATOM 2043 O O . GLY B 1 122 ? -14.781 3.865 -2.904 1 98.75 122 GLY B O 1
ATOM 2044 N N . VAL B 1 123 ? -12.984 4.938 -3.537 1 98.81 123 VAL B N 1
ATOM 2045 C CA . VAL B 1 123 ? -12.078 4.453 -2.504 1 98.81 123 VAL B CA 1
ATOM 2046 C C . VAL B 1 123 ? -11.148 5.582 -2.064 1 98.81 123 VAL B C 1
ATOM 2048 O O . VAL B 1 123 ? -10.68 6.363 -2.893 1 98.81 123 VAL B O 1
ATOM 2051 N N . ILE B 1 124 ? -10.945 5.75 -0.84 1 98.06 124 ILE B N 1
ATOM 2052 C CA . ILE B 1 124 ? -9.906 6.656 -0.359 1 98.06 124 ILE B CA 1
ATOM 2053 C C . ILE B 1 124 ? -8.797 5.855 0.315 1 98.06 124 ILE B C 1
ATOM 2055 O O . ILE B 1 124 ? -9.062 5.012 1.172 1 98.06 124 ILE B O 1
ATOM 2059 N N . ALA B 1 125 ? -7.586 6.023 -0.139 1 96.75 125 ALA B N 1
ATOM 2060 C CA . ALA B 1 125 ? -6.414 5.324 0.383 1 96.75 125 ALA B CA 1
ATOM 2061 C C . ALA B 1 125 ? -5.535 6.262 1.204 1 96.75 125 ALA B C 1
ATOM 2063 O O . ALA B 1 125 ? -5.711 7.48 1.164 1 96.75 125 ALA B O 1
ATOM 2064 N N . VAL B 1 126 ? -4.629 5.703 1.905 1 93.88 126 VAL B N 1
ATOM 2065 C CA . VAL B 1 126 ? -3.721 6.445 2.773 1 93.88 126 VAL B CA 1
ATOM 2066 C C . VAL B 1 126 ? -2.98 7.508 1.965 1 93.88 126 VAL B C 1
ATOM 2068 O O . VAL B 1 126 ? -2.791 8.633 2.432 1 93.88 126 VAL B O 1
ATOM 2071 N N . ARG B 1 127 ? -2.604 7.172 0.788 1 90.38 127 ARG B N 1
ATOM 2072 C CA . ARG B 1 127 ? -1.876 8.125 -0.042 1 90.38 127 ARG B CA 1
ATOM 2073 C C . ARG B 1 127 ? -2.73 9.352 -0.341 1 90.38 127 ARG B C 1
ATOM 2075 O O . ARG B 1 127 ? -2.219 10.477 -0.404 1 90.38 127 ARG B O 1
ATOM 2082 N N . ASP B 1 128 ? -3.943 9.164 -0.581 1 91.88 128 ASP B N 1
ATOM 2083 C CA . ASP B 1 128 ? -4.859 10.273 -0.826 1 91.88 128 ASP B CA 1
ATOM 2084 C C . ASP B 1 128 ? -4.934 11.195 0.384 1 91.88 128 ASP B C 1
ATOM 2086 O O . ASP B 1 128 ? -4.93 12.422 0.235 1 91.88 128 ASP B O 1
ATOM 2090 N N . VAL B 1 129 ? -4.984 10.57 1.52 1 89.38 129 VAL B N 1
ATOM 2091 C CA . VAL B 1 129 ? -5.082 11.344 2.756 1 89.38 129 VAL B CA 1
ATOM 2092 C C . VAL B 1 129 ? -3.791 12.125 2.979 1 89.38 129 VAL B C 1
ATOM 2094 O O . VAL B 1 129 ? -3.826 13.297 3.359 1 89.38 129 VAL B O 1
ATOM 2097 N N . LEU B 1 130 ? -2.732 11.477 2.779 1 87.56 130 LEU B N 1
ATOM 2098 C CA . LEU B 1 130 ? -1.441 12.141 2.939 1 87.56 130 LEU B CA 1
ATOM 2099 C C . LEU B 1 130 ? -1.353 13.383 2.059 1 87.56 130 LEU B C 1
ATOM 2101 O O . LEU B 1 130 ? -0.923 14.445 2.514 1 87.56 130 LEU B O 1
ATOM 2105 N N . ASP B 1 131 ? -1.772 13.258 0.808 1 87.25 131 ASP B N 1
ATOM 2106 C CA . ASP B 1 131 ? -1.755 14.391 -0.115 1 87.25 131 ASP B CA 1
ATOM 2107 C C . ASP B 1 131 ? -2.623 15.531 0.403 1 87.25 131 ASP B C 1
ATOM 2109 O O . ASP B 1 131 ? -2.234 16.703 0.321 1 87.25 131 ASP B O 1
ATOM 2113 N N . ALA B 1 132 ? -3.707 15.188 0.917 1 84.31 132 ALA B N 1
ATOM 2114 C CA . ALA B 1 132 ? -4.629 16.188 1.448 1 84.31 132 ALA B CA 1
ATOM 2115 C C . ALA B 1 132 ? -4.035 16.875 2.67 1 84.31 132 ALA B C 1
ATOM 2117 O O . ALA B 1 132 ? -4.121 18.109 2.797 1 84.31 132 ALA B O 1
ATOM 2118 N N . VAL B 1 133 ? -3.496 16.094 3.535 1 80.12 133 VAL B N 1
ATOM 2119 C CA . VAL B 1 133 ? -2.914 16.641 4.758 1 80.12 133 VAL B CA 1
ATOM 2120 C C . VAL B 1 133 ? -1.741 17.547 4.414 1 80.12 133 VAL B C 1
ATOM 2122 O O . VAL B 1 133 ? -1.564 18.609 5.031 1 80.12 133 VAL B O 1
ATOM 2125 N N . MET B 1 134 ? -0.993 17.188 3.475 1 80.56 134 MET B N 1
ATOM 2126 C CA . MET B 1 134 ? 0.136 18.016 3.041 1 80.56 134 MET B CA 1
ATOM 2127 C C . MET B 1 134 ? -0.345 19.344 2.48 1 80.56 134 MET B C 1
ATOM 2129 O O . MET B 1 134 ? 0.264 20.391 2.736 1 80.56 134 MET B O 1
ATOM 2133 N N . MET B 1 135 ? -1.37 19.25 1.706 1 79.5 135 MET B N 1
ATOM 2134 C CA . MET B 1 135 ? -1.955 20.469 1.165 1 79.5 135 MET B CA 1
ATOM 2135 C C . MET B 1 135 ? -2.449 21.375 2.285 1 79.5 135 MET B C 1
ATOM 2137 O O . MET B 1 135 ? -2.213 22.594 2.262 1 79.5 135 MET B O 1
ATOM 2141 N N . LEU B 1 136 ? -3.035 20.812 3.252 1 74.25 136 LEU B N 1
ATOM 2142 C CA . LEU B 1 136 ? -3.545 21.562 4.391 1 74.25 136 LEU B CA 1
ATOM 2143 C C . LEU B 1 136 ? -2.4 22.172 5.191 1 74.25 136 LEU B C 1
ATOM 2145 O O . LEU B 1 136 ? -2.49 23.328 5.637 1 74.25 136 LEU B O 1
ATOM 2149 N N . MET B 1 137 ? -1.387 21.469 5.41 1 74.06 137 MET B N 1
ATOM 2150 C CA . MET B 1 137 ? -0.222 21.953 6.145 1 74.06 137 MET B CA 1
ATOM 2151 C C . MET B 1 137 ? 0.428 23.125 5.418 1 74.06 137 MET B C 1
ATOM 2153 O O . MET B 1 137 ? 0.88 24.094 6.055 1 74.06 137 MET B O 1
ATOM 2157 N N . GLN B 1 138 ? 0.511 22.984 4.176 1 74.25 138 GLN B N 1
ATOM 2158 C CA . GLN B 1 138 ? 1.079 24.062 3.381 1 74.25 138 GLN B CA 1
ATOM 2159 C C . GLN B 1 138 ? 0.232 25.328 3.494 1 74.25 138 GLN B C 1
ATOM 2161 O O . GLN B 1 138 ? 0.769 26.438 3.598 1 74.25 138 GLN B O 1
ATOM 2166 N N . LEU B 1 139 ? -1.034 25.188 3.506 1 73.94 139 LEU B N 1
ATOM 2167 C CA . LEU B 1 139 ? -1.946 26.312 3.627 1 73.94 139 LEU B CA 1
ATOM 2168 C C . LEU B 1 139 ? -1.841 26.953 5.008 1 73.94 139 LEU B C 1
ATOM 2170 O O . LEU B 1 139 ? -1.931 28.172 5.141 1 73.94 139 LEU B O 1
ATOM 2174 N N . MET B 1 140 ? -1.59 26.125 5.957 1 71.44 140 MET B N 1
ATOM 2175 C CA . MET B 1 140 ? -1.515 26.625 7.332 1 71.44 140 MET B CA 1
ATOM 2176 C C . MET B 1 140 ? -0.194 27.344 7.578 1 71.44 140 MET B C 1
ATOM 2178 O O . MET B 1 140 ? -0.131 28.266 8.383 1 71.44 140 MET B O 1
ATOM 2182 N N . THR B 1 141 ? 0.855 26.875 7.062 1 71.31 141 THR B N 1
ATOM 2183 C CA . THR B 1 141 ? 2.16 27.484 7.297 1 71.31 141 THR B CA 1
ATOM 2184 C C . THR B 1 141 ? 2.402 28.641 6.324 1 71.31 141 THR B C 1
ATOM 2186 O O . THR B 1 141 ? 3.352 29.406 6.488 1 71.31 141 THR B O 1
ATOM 2189 N N . GLY B 1 142 ? 1.484 28.969 5.582 1 65.62 142 GLY B N 1
ATOM 2190 C CA . GLY B 1 142 ? 1.635 30.047 4.617 1 65.62 142 GLY B CA 1
ATOM 2191 C C . GLY B 1 142 ? 2.613 29.719 3.506 1 65.62 142 GLY B C 1
ATOM 2192 O O . GLY B 1 142 ? 3.115 30.625 2.826 1 65.62 142 GLY B O 1
ATOM 2193 N N . GLN B 1 143 ? 3.09 28.578 3.5 1 56.78 143 GLN B N 1
ATOM 2194 C CA . GLN B 1 143 ? 4.09 28.234 2.49 1 56.78 143 GLN B CA 1
ATOM 2195 C C . GLN B 1 143 ? 3.428 27.719 1.216 1 56.78 143 GLN B C 1
ATOM 2197 O O . GLN B 1 143 ? 4.113 27.266 0.295 1 56.78 143 GLN B O 1
ATOM 2202 N N . ALA B 1 144 ? 2.193 28.156 0.983 1 51.25 144 ALA B N 1
ATOM 2203 C CA . ALA B 1 144 ? 1.606 27.766 -0.297 1 51.25 144 ALA B CA 1
ATOM 2204 C C . ALA B 1 144 ? 2.201 28.578 -1.44 1 51.25 144 ALA B C 1
ATOM 2206 O O . ALA B 1 144 ? 2.559 29.75 -1.258 1 51.25 144 ALA B O 1
#

Sequence (288 aa):
MAFAKKKRELPLRVEDVMTTPAVTIKMDASVEEAAKIMDEKRISSILVVDNNGKLVGIFTDRDLRFAAANGKIGKGIPIHMLMTENPITIAPNEPITEALRKMRDADVKHLPVVDKENKPVGVIAVRDVLDAVMMLMQLMTGQAMAFAKKKRELPLRVEDVMTTPAVTIKMDASVEEAAKIMDEKRISSILVVDNNGKLVGIFTDRDLRFAAANGKIGKGIPIHMLMTENPITIAP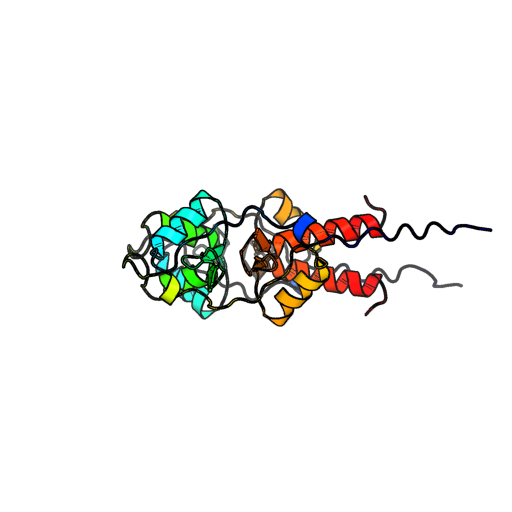NEPITEALRKMRDADVKHLPVVDKENKPVGVIAVRDVLDAVMMLMQLMTGQA

InterPro domains:
  IPR000644 CBS domain [PF00571] (14-68)
  IPR000644 CBS domain [PF00571] (82-133)
  IPR000644 CBS domain [PS51371] (18-75)
  IPR000644 CBS domain [PS51371] (83-139)
  IPR000644 CBS domain [SM00116] (21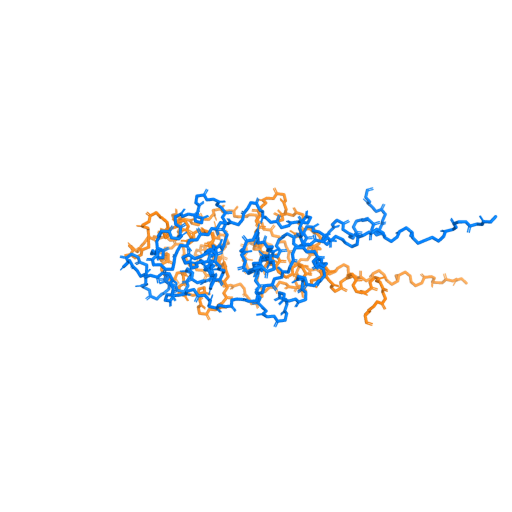-69)
  IPR000644 CBS domain [SM00116] (86-134)
  IPR046342 CBS domain superfamily [G3DSA:3.10.580.10] (5-143)
  IPR046342 CBS domain superfamily [SSF54631] (12-132)
  IPR051462 CBS domain-containing protein [PTHR48108] (14-138)

Nearest PDB structures (foldseek):
  2p9m-assembly1_A  TM=9.223E-01  e=4.286E-14  Methanocaldococcus jannaschii DSM 2661
  2p9m-assembly2_C  TM=9.229E-01  e=2.437E-13  Methanocaldococcus jannaschii DSM 2661
  2yzi-assembly1_A  TM=8.843E-01  e=1.296E-12  Pyrococcus horikoshii
  4o9k-assembly1_B  TM=8.693E-01  e=5.639E-12  Methylococcus capsulatus str. Bath
  2o16-assembly2_B  TM=8.319E-01  e=1.345E-11  Vibrio cholerae

Radius of gyration: 20.94 Å; Cα contacts (8 Å, |Δi|>4): 522; chains: 2; bounding box: 56×68×44 Å

Solvent-accessible surface area (backbone atoms only — not comparable to full-atom values): 15717 Å² total; per-residue (Å²): 135,84,87,63,88,75,86,72,70,73,71,63,30,32,62,79,56,38,49,66,75,48,58,69,44,55,48,72,42,26,48,50,57,50,27,33,52,26,50,75,69,70,44,64,57,40,36,24,25,50,97,84,50,30,61,46,26,38,39,37,43,67,45,50,35,46,31,48,41,67,70,50,62,91,68,69,42,38,31,64,81,61,32,46,66,67,60,72,68,42,50,46,80,41,43,43,67,54,53,51,50,52,26,62,77,70,70,46,59,65,30,47,20,28,50,97,79,40,29,61,54,18,38,39,38,53,66,45,50,44,55,50,52,51,52,49,50,29,58,70,69,63,70,104,133,85,78,75,77,73,78,72,71,73,70,62,30,32,63,78,57,35,49,67,75,47,59,71,42,54,47,73,42,26,47,50,57,50,28,34,52,25,49,76,68,71,44,65,58,40,35,23,25,50,97,83,50,30,60,46,27,36,38,38,43,67,44,50,34,46,32,48,40,66,71,50,61,90,69,69,42,40,32,63,79,62,33,46,66,68,59,72,66,42,48,45,79,40,45,44,68,54,54,49,50,53,25,62,76,67,70,46,60,64,30,46,20,28,50,97,78,42,28,60,53,18,37,40,38,54,67,46,49,42,55,49,52,50,52,50,50,29,59,70,71,64,70,104

Foldseek 3Di:
DCPDDPPPPQFAFQLNQFDDAAAEDEQQFFPVVVVVVCVVVVHFKHFYAYPVQATFFMDGVVLVVVCVVVVNPPPSHGPNVRTGTPDAAAERGHHLVVVVVVCVVVVHFKHFYAYPRRHGRGIDGVVSSVVSVVVVVCVVVVVD/DCPVPPVPVQFAFQLNQFDDAAAEDEQQFFPVVVVVVCVVVVHFKHFYAYPVQATFFMDGVVLVVVCVVVVNPPPSHGPNVRTGTPDAAAERGHHLVVVVVVCVVVVHFKHFYAYPRRHGGGIDGVVSSVVSVVVVVCVVVVVD